Protein AF-A0A969DIZ8-F1 (afdb_monomer_lite)

pLDDT: mean 83.24, std 16.13, range [40.5, 97.88]

Sequence (226 aa):
MPHEEFKSQLSPSGVKVQARLKERIKSLEKDNKELRRKNEALAGQVYRTHQLQEQVERQQRTIEDLEMLLNESESRNPKSSSKVTPITKKHTKKLKNSSSKIDSELKTLKIRSNSTLSKLIDSNPEEVVLNAISSLKEALSNQTVKNKTGFLVKAIENNWIPNDDYEEKLELDFFNKWFPLANSQGLVSASTKLDGVLHVLNPDGEWIPFEKMITQYPLDALKSMT

Secondary structure (DSSP, 8-state):
-----------HHHHHHHHHHHHHHHHHHHHHHHHHHHHHHHHHHHHHHHHHHHHHHHHHHHHHHHHHHHHHHHHH-------------S---------HHHHHHHHHTTPPPPHHHHHHHHHS-HHHHHHHHHHHHHHHHHS--S-HHHHHHHHHHTTPPP----HHHHHHHHHHHHHHHHHHTTS--EEEEETTEEEEE-TTS-EEEHHHHHHHS-HHHHHHT-

Foldseek 3Di:
DDDPPPPPDQDPVRVVVVVVVVVVVVVVVVVVVVVVVVVVVVVVVVVVVVVVVVVVVVVVVVVVVVVVVVVVVVVVDPDPPPPDDPPDDDDDDDPCPVPPVLVVLCVVVVHDDDPLNSVLCVVDDVVLLVQLSLQLVVCVVVDDDPDSNVSSSVSSVVSHGRPPPPVVVVVVVLCVLQVVLCVVVQQFPDWDADPNFIWTQGNVRDTDTPVVVCVVQPSVNSVVVD

Radius of gyration: 35.56 Å; chains: 1; bounding box: 91×48×96 Å

Structure (mmCIF, N/CA/C/O backbone):
data_AF-A0A969DIZ8-F1
#
_entry.id   AF-A0A969DIZ8-F1
#
loop_
_atom_site.group_PDB
_atom_site.id
_atom_site.type_symbol
_atom_site.label_atom_id
_atom_site.label_alt_id
_atom_site.label_comp_id
_atom_site.label_asym_id
_atom_site.label_entity_id
_atom_site.label_seq_id
_atom_site.pdbx_PDB_ins_code
_atom_site.Cartn_x
_atom_site.Cartn_y
_atom_site.Cartn_z
_atom_site.occupancy
_atom_site.B_iso_or_equiv
_atom_site.auth_seq_id
_atom_site.auth_comp_id
_atom_site.auth_asym_id
_atom_site.auth_atom_id
_atom_site.pdbx_PDB_model_num
ATOM 1 N N . MET A 1 1 ? 52.872 23.620 -51.799 1.00 42.09 1 MET A N 1
ATOM 2 C CA . MET A 1 1 ? 53.582 23.161 -50.588 1.00 42.09 1 MET A CA 1
ATOM 3 C C . MET A 1 1 ? 52.771 22.017 -49.993 1.00 42.09 1 MET A C 1
ATOM 5 O O . MET A 1 1 ? 51.705 22.294 -49.457 1.00 42.09 1 MET A O 1
ATOM 9 N N . PRO A 1 2 ? 53.159 20.750 -50.207 1.00 47.84 2 PRO A N 1
ATOM 10 C CA . PRO A 1 2 ? 52.452 19.606 -49.639 1.00 47.84 2 PRO A CA 1
ATOM 11 C C . PRO A 1 2 ? 52.808 19.464 -48.152 1.00 47.84 2 PRO A C 1
ATOM 13 O O . PRO A 1 2 ? 53.981 19.483 -47.792 1.00 47.84 2 PRO A O 1
ATOM 16 N N . HIS A 1 3 ? 51.793 19.358 -47.294 1.00 42.28 3 HIS A N 1
ATOM 17 C CA . HIS A 1 3 ? 51.970 19.032 -45.882 1.00 42.28 3 HIS A CA 1
ATOM 18 C C . HIS A 1 3 ? 52.407 17.567 -45.764 1.00 42.28 3 HIS A C 1
ATOM 20 O O . HIS A 1 3 ? 51.621 16.662 -46.038 1.00 42.28 3 HIS A O 1
ATOM 26 N N . GLU A 1 4 ? 53.662 17.336 -45.377 1.00 45.84 4 GLU A N 1
ATOM 27 C CA . GLU A 1 4 ? 54.136 16.021 -44.948 1.00 45.84 4 GLU A CA 1
ATOM 28 C C . GLU A 1 4 ? 53.359 15.584 -43.699 1.00 45.84 4 GLU A C 1
ATOM 30 O O . GLU A 1 4 ? 53.528 16.127 -42.605 1.00 45.84 4 GLU A O 1
ATOM 35 N N . GLU A 1 5 ? 52.489 14.586 -43.858 1.00 49.28 5 GLU A N 1
ATOM 36 C CA . GLU A 1 5 ? 51.930 13.834 -42.740 1.00 49.28 5 GLU A CA 1
ATOM 37 C C . GLU A 1 5 ? 53.055 13.039 -42.059 1.00 49.28 5 GLU A C 1
ATOM 39 O O . GLU A 1 5 ? 53.379 11.916 -42.451 1.00 49.28 5 GLU A O 1
ATOM 44 N N . PHE A 1 6 ? 53.636 13.597 -40.997 1.00 48.09 6 PHE A N 1
ATOM 45 C CA . PHE A 1 6 ? 54.484 12.852 -40.069 1.00 48.09 6 PHE A CA 1
ATOM 46 C C . PHE A 1 6 ? 53.640 11.816 -39.304 1.00 48.09 6 PHE A C 1
ATOM 48 O O . PHE A 1 6 ? 53.198 12.032 -38.174 1.00 48.09 6 PHE A O 1
ATOM 55 N N . LYS A 1 7 ? 53.413 10.646 -39.911 1.00 54.00 7 LYS A N 1
ATOM 56 C CA . LYS A 1 7 ? 52.981 9.444 -39.187 1.00 54.00 7 LYS A CA 1
ATOM 57 C C . LYS A 1 7 ? 54.186 8.868 -38.451 1.00 54.00 7 LYS A C 1
ATOM 59 O O . LYS A 1 7 ? 54.893 8.011 -38.973 1.00 54.00 7 LYS A O 1
ATOM 64 N N . SER A 1 8 ? 54.405 9.328 -37.221 1.00 57.50 8 SER A N 1
ATOM 65 C CA . SER A 1 8 ? 55.336 8.696 -36.283 1.00 57.50 8 SER A CA 1
ATOM 66 C C . SER A 1 8 ? 54.947 7.226 -36.097 1.00 57.50 8 SER A C 1
ATOM 68 O O . SER A 1 8 ? 53.948 6.914 -35.447 1.00 57.50 8 SER A O 1
ATOM 70 N N . GLN A 1 9 ? 55.712 6.314 -36.698 1.00 63.97 9 GLN A N 1
ATOM 71 C CA . GLN A 1 9 ? 55.530 4.875 -36.524 1.00 63.97 9 GLN A CA 1
ATOM 72 C C . GLN A 1 9 ? 55.910 4.505 -35.083 1.00 63.97 9 GLN A C 1
ATOM 74 O O . GLN A 1 9 ? 57.087 4.448 -34.732 1.00 63.97 9 GLN A O 1
ATOM 79 N N . LEU A 1 10 ? 54.909 4.294 -34.220 1.00 62.62 10 LEU A N 1
ATOM 80 C CA . LEU A 1 10 ? 55.146 3.778 -32.871 1.00 62.62 10 LEU A CA 1
ATOM 81 C C . LEU A 1 10 ? 55.762 2.377 -32.957 1.00 62.62 10 LEU A C 1
ATOM 83 O O . LEU A 1 10 ? 55.284 1.525 -33.706 1.00 62.62 10 LEU A O 1
ATOM 87 N N . SER A 1 11 ? 56.782 2.118 -32.134 1.00 76.12 11 SER A N 1
ATOM 88 C CA . SER A 1 11 ? 57.353 0.776 -31.995 1.00 76.12 11 SER A CA 1
ATOM 89 C C . SER A 1 11 ? 56.274 -0.236 -31.565 1.00 76.12 11 SER A C 1
ATOM 91 O O . SER A 1 11 ? 55.286 0.151 -30.931 1.00 76.12 11 SER A O 1
ATOM 93 N N . PRO A 1 12 ? 56.449 -1.545 -31.820 1.00 75.75 12 PRO A N 1
ATOM 94 C CA . PRO A 1 12 ? 55.463 -2.566 -31.446 1.00 75.75 12 PRO A CA 1
ATOM 95 C C . PRO A 1 12 ? 55.083 -2.540 -29.955 1.00 75.75 12 PRO A C 1
ATOM 97 O O . PRO A 1 12 ? 53.955 -2.869 -29.588 1.00 75.75 12 PRO A O 1
ATOM 100 N N . SER A 1 13 ? 56.011 -2.116 -29.089 1.00 79.56 13 SER A N 1
ATOM 101 C CA . SER A 1 13 ? 55.762 -1.887 -27.660 1.00 79.56 13 SER A CA 1
ATOM 102 C C . SER A 1 13 ? 54.898 -0.640 -27.421 1.00 79.56 13 SER A C 1
ATOM 104 O O . SER A 1 13 ? 53.914 -0.697 -26.682 1.00 79.56 13 SER A O 1
ATOM 106 N N . GLY A 1 14 ? 55.188 0.463 -28.119 1.00 84.62 14 GLY A N 1
ATOM 107 C CA . GLY A 1 14 ? 54.396 1.695 -28.071 1.00 84.62 14 GLY A CA 1
ATOM 108 C C . GLY A 1 14 ? 52.947 1.503 -28.531 1.00 84.62 14 GLY A C 1
ATOM 109 O O . GLY A 1 14 ? 52.032 2.029 -27.899 1.00 84.62 14 GLY A O 1
ATOM 110 N N . VAL A 1 15 ? 52.712 0.680 -29.558 1.00 86.81 15 VAL A N 1
ATOM 111 C CA . VAL A 1 15 ? 51.355 0.343 -30.031 1.00 86.81 15 VAL A CA 1
ATOM 112 C C . VAL A 1 15 ? 50.559 -0.412 -28.959 1.00 86.81 15 VAL A C 1
ATOM 114 O O . VAL A 1 15 ? 49.392 -0.099 -28.723 1.00 86.81 15 VAL A O 1
ATOM 117 N N . LYS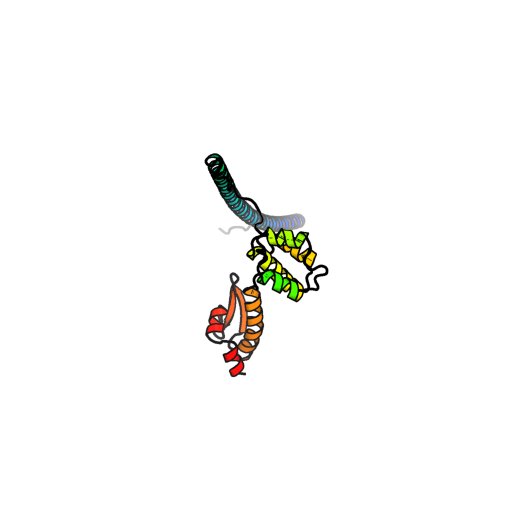 A 1 16 ? 51.189 -1.361 -28.250 1.00 88.94 16 LYS A N 1
ATOM 118 C CA . LYS A 1 16 ? 50.548 -2.097 -27.143 1.00 88.94 16 LYS A CA 1
ATOM 119 C C . LYS A 1 16 ? 50.197 -1.178 -25.971 1.00 88.94 16 LYS A C 1
ATOM 121 O O . LYS A 1 16 ? 49.096 -1.270 -25.429 1.00 88.94 16 LYS A O 1
ATOM 126 N N . VAL A 1 17 ? 51.103 -0.270 -25.602 1.00 91.56 17 VAL A N 1
ATOM 127 C CA . VAL A 1 17 ? 50.850 0.732 -24.553 1.00 91.56 17 VAL A CA 1
ATOM 128 C C . VAL A 1 17 ? 49.700 1.655 -24.960 1.00 91.56 17 VAL A C 1
ATOM 130 O O . VAL A 1 17 ? 48.783 1.876 -24.170 1.00 91.56 17 VAL A O 1
ATOM 133 N N . GLN A 1 18 ? 49.685 2.128 -26.208 1.00 91.69 18 GLN A N 1
ATOM 134 C CA . GLN A 1 18 ? 48.616 2.981 -26.723 1.00 91.69 18 GLN A CA 1
ATOM 135 C C . GLN A 1 18 ? 47.255 2.270 -26.722 1.00 91.69 18 GLN A C 1
ATOM 137 O O . GLN A 1 18 ? 46.251 2.880 -26.356 1.00 91.69 18 GLN A O 1
ATOM 142 N N . ALA A 1 19 ? 47.207 0.987 -27.090 1.00 91.38 19 ALA A N 1
ATOM 143 C CA . ALA A 1 19 ? 45.981 0.192 -27.045 1.00 91.38 19 ALA A CA 1
ATOM 144 C C . ALA A 1 19 ? 45.436 0.066 -25.611 1.00 91.38 19 ALA A C 1
ATOM 146 O O . ALA A 1 19 ? 44.262 0.353 -25.376 1.00 91.38 19 ALA A O 1
ATOM 147 N N . ARG A 1 20 ? 46.302 -0.254 -24.639 1.00 94.56 20 ARG A N 1
ATOM 148 C CA . ARG A 1 20 ? 45.922 -0.366 -23.221 1.00 94.56 20 ARG A CA 1
ATOM 149 C C . ARG A 1 20 ? 45.436 0.964 -22.638 1.00 94.56 20 ARG A C 1
ATOM 151 O O . ARG A 1 20 ? 44.477 0.988 -21.871 1.00 94.56 20 ARG A O 1
ATOM 158 N N . LEU A 1 21 ? 46.073 2.076 -23.010 1.00 95.00 21 LEU A N 1
ATOM 159 C CA . LEU A 1 21 ? 45.643 3.412 -22.590 1.00 95.00 21 LEU A CA 1
ATOM 160 C C . LEU A 1 21 ? 44.277 3.775 -23.179 1.00 95.00 21 LEU A C 1
ATOM 162 O O . LEU A 1 21 ? 43.417 4.256 -22.448 1.00 95.00 21 LEU A O 1
ATOM 166 N N . LYS A 1 22 ? 44.041 3.491 -24.466 1.00 95.38 22 LYS A N 1
ATOM 167 C CA . LYS A 1 22 ? 42.735 3.711 -25.111 1.00 95.38 22 LYS A CA 1
ATOM 168 C C . LYS A 1 22 ? 41.627 2.899 -24.446 1.00 95.38 22 LYS A C 1
ATOM 170 O O . LYS A 1 22 ? 40.548 3.426 -24.191 1.00 95.38 22 LYS A O 1
ATOM 175 N N . GLU A 1 23 ? 41.897 1.637 -24.133 1.00 95.88 23 GLU A N 1
ATOM 176 C CA . GLU A 1 23 ? 40.952 0.780 -23.420 1.00 95.88 23 GLU A CA 1
ATOM 177 C C . GLU A 1 23 ? 40.650 1.319 -22.016 1.00 95.88 23 GLU A C 1
ATOM 179 O O . GLU A 1 23 ? 39.486 1.419 -21.622 1.00 95.88 23 GLU A O 1
ATOM 184 N N . ARG A 1 24 ? 41.683 1.755 -21.282 1.00 96.75 24 ARG A N 1
ATOM 185 C CA . ARG A 1 24 ? 41.506 2.342 -19.951 1.00 96.75 24 ARG A CA 1
ATOM 186 C C . ARG A 1 24 ? 40.715 3.647 -19.993 1.00 96.75 24 ARG A C 1
ATOM 188 O O . ARG A 1 24 ? 39.848 3.825 -19.145 1.00 96.75 24 ARG A O 1
ATOM 195 N N . ILE A 1 25 ? 40.970 4.520 -20.969 1.00 96.81 25 ILE A N 1
ATOM 196 C CA . ILE A 1 25 ? 40.202 5.758 -21.175 1.00 96.81 25 ILE A CA 1
ATOM 197 C C . ILE A 1 25 ? 38.733 5.420 -21.424 1.00 96.81 25 ILE A C 1
ATOM 199 O O . ILE A 1 25 ? 37.868 5.928 -20.720 1.00 96.81 25 ILE A O 1
ATOM 203 N N . LYS A 1 26 ? 38.450 4.483 -22.335 1.00 97.38 26 LYS A N 1
ATOM 204 C CA . LYS A 1 26 ? 37.077 4.063 -22.640 1.00 97.38 26 LYS A CA 1
ATOM 205 C C . LYS A 1 26 ? 36.354 3.488 -21.416 1.00 97.38 26 LYS A C 1
ATOM 207 O O . LYS A 1 26 ? 35.174 3.765 -21.210 1.00 97.38 26 LYS A O 1
ATOM 212 N N . SER A 1 27 ? 37.053 2.700 -20.595 1.00 97.06 27 SER A N 1
ATOM 213 C CA . SER A 1 27 ? 36.511 2.200 -19.325 1.00 97.06 27 SER A CA 1
ATOM 214 C C . SER A 1 27 ? 36.203 3.347 -18.362 1.00 97.06 27 SER A C 1
ATOM 216 O O . SER A 1 27 ? 35.096 3.420 -17.843 1.00 97.06 27 SER A O 1
ATOM 218 N N . LEU A 1 28 ? 37.147 4.271 -18.166 1.00 97.31 28 LEU A N 1
ATOM 219 C CA . LEU A 1 28 ? 36.978 5.412 -17.264 1.00 97.31 28 LEU A CA 1
ATOM 220 C C . LEU A 1 28 ? 35.853 6.352 -17.713 1.00 97.31 28 LEU A C 1
ATOM 222 O O . LEU A 1 28 ? 35.132 6.887 -16.876 1.00 97.31 28 LEU A O 1
ATOM 226 N N . GLU A 1 29 ? 35.670 6.549 -19.017 1.00 96.69 29 GLU A N 1
ATOM 227 C CA . GLU A 1 29 ? 34.560 7.329 -19.571 1.00 96.69 29 GLU A CA 1
ATOM 228 C C . GLU A 1 29 ? 33.207 6.668 -19.300 1.00 96.69 29 GLU A C 1
ATOM 230 O O . GLU A 1 29 ? 32.242 7.350 -18.939 1.00 96.69 29 GLU A O 1
ATOM 235 N N . LYS A 1 30 ? 33.135 5.337 -19.430 1.00 97.62 30 LYS A N 1
ATOM 236 C CA . LYS A 1 30 ? 31.934 4.568 -19.092 1.00 97.62 30 LYS A CA 1
ATOM 237 C C . LYS A 1 30 ? 31.600 4.706 -17.606 1.00 97.62 30 LYS A C 1
ATOM 239 O O . LYS A 1 30 ? 30.457 5.029 -17.281 1.00 97.62 30 LYS A O 1
ATOM 244 N N . ASP A 1 31 ? 32.592 4.537 -16.737 1.00 97.50 31 ASP A N 1
ATOM 245 C CA . ASP A 1 31 ? 32.418 4.640 -15.286 1.00 97.50 31 ASP A CA 1
ATOM 246 C C . ASP A 1 31 ? 31.998 6.061 -14.881 1.00 97.50 31 ASP A C 1
ATOM 248 O O . ASP A 1 31 ? 31.052 6.239 -14.117 1.00 97.50 31 ASP A O 1
ATOM 252 N N . ASN A 1 32 ? 32.610 7.097 -15.466 1.00 97.62 32 ASN A N 1
ATOM 253 C CA . ASN A 1 32 ? 32.211 8.488 -15.234 1.00 97.62 32 ASN A CA 1
ATOM 254 C C . ASN A 1 32 ? 30.768 8.764 -15.666 1.00 97.62 32 ASN A C 1
ATOM 256 O O . ASN A 1 32 ? 30.033 9.470 -14.972 1.00 97.62 32 ASN A O 1
ATOM 260 N N . LYS A 1 33 ? 30.339 8.217 -16.808 1.00 97.44 33 LYS A N 1
ATOM 261 C CA . LYS A 1 33 ? 28.955 8.357 -17.275 1.00 97.44 33 LYS A CA 1
ATOM 262 C C . LYS A 1 33 ? 27.975 7.697 -16.307 1.00 97.44 33 LYS A C 1
ATOM 264 O O . LYS A 1 33 ? 26.910 8.253 -16.045 1.00 97.44 33 LYS A O 1
ATOM 269 N N . GLU A 1 34 ? 28.328 6.535 -15.770 1.00 97.31 34 GLU A N 1
ATOM 270 C CA . GLU A 1 34 ? 27.509 5.842 -14.778 1.00 97.31 34 GLU A CA 1
ATOM 271 C C . GLU A 1 34 ? 27.455 6.600 -13.446 1.00 97.31 34 GLU A C 1
ATOM 273 O O . GLU A 1 34 ? 26.369 6.793 -12.898 1.00 97.31 34 GLU A O 1
ATOM 278 N N . LEU A 1 35 ? 28.593 7.101 -12.959 1.00 97.88 35 LEU A N 1
ATOM 279 C CA . LEU A 1 35 ? 28.658 7.913 -11.742 1.00 97.88 35 LEU A CA 1
ATOM 280 C C . LEU A 1 35 ? 27.828 9.192 -11.863 1.00 97.88 35 LEU A C 1
ATOM 282 O O . LEU A 1 35 ? 27.116 9.543 -10.928 1.00 97.88 35 LEU A O 1
ATOM 286 N N . ARG A 1 36 ? 27.844 9.856 -13.025 1.00 97.25 36 ARG A N 1
ATOM 287 C CA . ARG A 1 36 ? 26.985 11.024 -13.277 1.00 97.25 36 ARG A CA 1
ATOM 288 C C . ARG A 1 36 ? 25.502 10.680 -13.181 1.00 97.25 36 ARG A C 1
ATOM 290 O O . ARG A 1 36 ? 24.774 11.389 -12.498 1.00 97.25 36 ARG A O 1
ATOM 297 N N . ARG A 1 37 ? 25.075 9.566 -13.786 1.00 97.06 37 ARG A N 1
ATOM 298 C CA . ARG A 1 37 ? 23.685 9.085 -13.680 1.00 97.06 37 ARG A CA 1
ATOM 299 C C . ARG A 1 37 ? 23.292 8.788 -12.234 1.00 97.06 37 ARG A C 1
ATOM 301 O O . ARG A 1 37 ? 22.201 9.150 -11.809 1.00 97.06 37 ARG A O 1
ATOM 308 N N . LYS A 1 38 ? 24.182 8.146 -11.470 1.00 97.38 38 LYS A N 1
ATOM 309 C CA . LYS A 1 38 ? 23.961 7.858 -10.045 1.00 97.38 38 LYS A CA 1
ATOM 310 C C . LYS A 1 38 ? 23.857 9.139 -9.218 1.00 97.38 38 LYS A C 1
ATOM 312 O O . LYS A 1 38 ? 22.943 9.250 -8.411 1.00 97.38 38 LYS A O 1
ATOM 317 N N . ASN A 1 39 ? 24.736 10.112 -9.452 1.00 97.50 39 ASN A N 1
ATOM 318 C CA . ASN A 1 39 ? 24.696 11.401 -8.761 1.00 97.50 39 ASN A CA 1
ATOM 319 C C . ASN A 1 39 ? 23.421 12.188 -9.073 1.00 97.50 39 ASN A C 1
ATOM 321 O O . ASN A 1 39 ? 22.838 12.770 -8.167 1.00 97.50 39 ASN A O 1
ATOM 325 N N . GLU A 1 40 ? 22.961 12.180 -10.323 1.00 96.56 40 GLU A N 1
ATOM 326 C CA . GLU A 1 40 ? 21.700 12.818 -10.715 1.00 96.56 40 GLU A CA 1
ATOM 327 C C . GLU A 1 40 ? 20.496 12.158 -10.026 1.00 96.56 40 GLU A C 1
ATOM 329 O O . GLU A 1 40 ? 19.659 12.840 -9.433 1.00 96.56 40 GLU A O 1
ATOM 334 N N . ALA A 1 41 ? 20.450 10.822 -10.014 1.00 96.50 41 ALA A N 1
ATOM 335 C CA . ALA A 1 41 ? 19.407 10.080 -9.313 1.00 96.50 41 ALA A CA 1
ATOM 336 C C . ALA A 1 41 ? 19.418 10.356 -7.799 1.00 96.50 41 ALA A C 1
ATOM 338 O O . ALA A 1 41 ? 18.358 10.564 -7.202 1.00 96.50 41 ALA A O 1
ATOM 339 N N . LEU A 1 42 ? 20.607 10.393 -7.188 1.00 97.75 42 LEU A N 1
ATOM 340 C CA . LEU A 1 42 ? 20.784 10.698 -5.770 1.00 97.75 42 LEU A CA 1
ATOM 341 C C . LEU A 1 42 ? 20.351 12.135 -5.455 1.00 97.75 42 LEU A C 1
ATOM 343 O O . LEU A 1 42 ? 19.631 12.348 -4.487 1.00 97.75 42 LEU A O 1
ATOM 347 N N . ALA A 1 43 ? 20.718 13.111 -6.288 1.00 96.50 43 ALA A N 1
ATOM 348 C CA . ALA A 1 43 ? 20.281 14.496 -6.128 1.00 96.50 43 ALA A CA 1
ATOM 349 C C . ALA A 1 43 ? 18.747 14.605 -6.166 1.00 96.50 43 ALA A C 1
ATOM 351 O O . ALA A 1 43 ? 18.151 15.265 -5.314 1.00 96.50 43 ALA A O 1
ATOM 352 N N . GLY A 1 44 ? 18.094 13.883 -7.084 1.00 97.38 44 GLY A N 1
ATOM 353 C CA . GLY A 1 44 ? 16.635 13.792 -7.129 1.00 97.38 44 GLY A CA 1
ATOM 354 C C . GLY A 1 44 ? 16.026 13.139 -5.882 1.00 97.38 44 GLY A C 1
ATOM 355 O O . GLY A 1 44 ? 14.978 13.577 -5.411 1.00 97.38 44 GLY A O 1
ATOM 356 N N . GLN A 1 45 ? 16.671 12.112 -5.319 1.00 96.50 45 GLN A N 1
ATOM 357 C CA . GLN A 1 45 ? 16.249 11.508 -4.049 1.00 96.50 45 GLN A CA 1
ATOM 358 C C . GLN A 1 45 ? 16.375 12.489 -2.882 1.00 96.50 45 GLN A C 1
ATOM 360 O O . GLN A 1 45 ? 15.412 12.654 -2.142 1.00 96.50 45 GLN A O 1
ATOM 365 N N . VAL A 1 46 ? 17.514 13.174 -2.752 1.00 97.56 46 VAL A N 1
ATOM 366 C CA . VAL A 1 46 ? 17.750 14.170 -1.694 1.00 97.56 46 VAL A CA 1
ATOM 367 C C . VAL A 1 46 ? 16.708 15.285 -1.754 1.00 97.56 46 VAL A C 1
ATOM 369 O O . VAL A 1 46 ? 16.162 15.657 -0.719 1.00 97.56 46 VAL A O 1
ATOM 372 N N . TYR A 1 47 ? 16.374 15.765 -2.955 1.00 97.06 47 TYR A N 1
ATOM 373 C CA . TYR A 1 47 ? 15.335 16.778 -3.130 1.00 97.06 47 TYR A CA 1
ATOM 374 C C . TYR A 1 47 ? 13.968 16.301 -2.618 1.00 97.06 47 TYR A C 1
ATOM 376 O O . TYR A 1 47 ? 13.324 17.002 -1.840 1.00 97.06 47 TYR A O 1
ATOM 384 N N . ARG A 1 48 ? 13.554 15.077 -2.977 1.00 96.94 48 ARG A N 1
ATOM 385 C CA . ARG A 1 48 ? 12.302 14.489 -2.470 1.00 96.94 48 ARG A CA 1
ATOM 386 C C . ARG A 1 48 ? 12.318 14.314 -0.955 1.00 96.94 48 ARG A C 1
ATOM 388 O O . ARG A 1 48 ? 11.335 14.643 -0.302 1.00 96.94 48 ARG A O 1
ATOM 395 N N . THR A 1 49 ? 13.423 13.830 -0.392 1.00 97.38 49 THR A N 1
ATOM 396 C CA . THR A 1 49 ? 13.563 13.671 1.061 1.00 97.38 49 THR A CA 1
ATOM 397 C C . THR A 1 49 ? 13.427 15.010 1.777 1.00 97.38 49 THR A C 1
ATOM 399 O O . THR A 1 49 ? 12.712 15.087 2.769 1.00 97.38 49 THR A O 1
ATOM 402 N N . HIS A 1 50 ? 14.040 16.076 1.256 1.00 96.88 50 HIS A N 1
ATOM 403 C CA . HIS A 1 50 ? 13.923 17.409 1.846 1.00 96.88 50 HIS A CA 1
ATOM 404 C C . HIS A 1 50 ? 12.486 17.948 1.782 1.00 96.88 50 HIS A C 1
ATOM 406 O O . HIS A 1 50 ? 12.008 18.523 2.755 1.00 96.88 50 HIS A O 1
ATOM 412 N N . GLN A 1 51 ? 11.777 17.745 0.667 1.00 96.38 51 GLN A N 1
ATOM 413 C CA . GLN A 1 51 ? 10.366 18.134 0.556 1.00 96.38 51 GLN A CA 1
ATOM 414 C C . GLN A 1 51 ? 9.482 17.392 1.565 1.00 96.38 51 GLN A C 1
ATOM 416 O O . GLN A 1 51 ? 8.648 18.006 2.229 1.00 96.38 51 GLN A O 1
ATOM 421 N N . LEU A 1 52 ? 9.681 16.079 1.702 1.00 96.81 52 LEU A N 1
ATOM 422 C CA . LEU A 1 52 ? 8.952 15.267 2.676 1.00 96.81 52 LEU A CA 1
ATOM 423 C C . LEU A 1 52 ? 9.268 15.697 4.108 1.00 96.81 52 LEU A C 1
ATOM 425 O O . LEU A 1 52 ? 8.362 15.803 4.929 1.00 96.81 52 LEU A O 1
ATOM 429 N N . GLN A 1 53 ? 10.534 15.986 4.404 1.00 97.00 53 GLN A N 1
ATOM 430 C CA . GLN A 1 53 ? 10.943 16.454 5.720 1.00 97.00 53 GLN A CA 1
ATOM 431 C C . GLN A 1 53 ? 10.305 17.803 6.066 1.00 97.00 53 GLN A C 1
ATOM 433 O O . GLN A 1 53 ? 9.768 17.958 7.158 1.00 97.00 53 GLN A O 1
ATOM 438 N N . GLU A 1 54 ? 10.261 18.740 5.119 1.00 97.12 54 GLU A N 1
ATOM 439 C CA . GLU A 1 54 ? 9.570 20.017 5.311 1.00 97.12 54 GLU A CA 1
ATOM 440 C C . GLU A 1 54 ? 8.062 19.825 5.555 1.00 97.12 54 GLU A C 1
ATOM 442 O O . GLU A 1 54 ? 7.469 20.505 6.393 1.00 97.12 54 GLU A O 1
ATOM 447 N N . GLN A 1 55 ? 7.426 18.875 4.863 1.00 96.31 55 GLN A N 1
ATOM 448 C CA . GLN A 1 55 ? 6.018 18.550 5.089 1.00 96.31 55 GLN A CA 1
ATOM 449 C C . GLN A 1 55 ? 5.780 17.977 6.491 1.00 96.31 55 GLN A C 1
ATOM 451 O O . GLN A 1 55 ? 4.838 18.402 7.162 1.00 96.31 55 GLN A O 1
ATOM 456 N N . VAL A 1 56 ? 6.642 17.063 6.944 1.00 97.44 56 VAL A N 1
ATOM 457 C CA . VAL A 1 56 ? 6.586 16.500 8.300 1.00 97.44 56 VAL A CA 1
ATOM 458 C C . VAL A 1 56 ? 6.759 17.601 9.343 1.00 97.44 56 VAL A C 1
ATOM 460 O O . VAL A 1 56 ? 5.966 17.675 10.274 1.00 97.44 56 VAL A O 1
ATOM 463 N N . GLU A 1 57 ? 7.724 18.506 9.168 1.00 97.56 57 GLU A N 1
ATOM 464 C CA . GLU A 1 57 ? 7.932 19.628 10.091 1.00 97.56 57 GLU A CA 1
ATOM 465 C C . GLU A 1 57 ? 6.710 20.555 10.167 1.00 97.56 57 GLU A C 1
ATOM 467 O O . GLU A 1 57 ? 6.318 20.978 11.255 1.00 97.56 57 GLU A O 1
ATOM 472 N N . ARG A 1 58 ? 6.061 20.850 9.034 1.00 96.81 58 ARG A N 1
ATOM 473 C CA . ARG A 1 58 ? 4.826 21.657 9.009 1.00 96.81 58 ARG A CA 1
ATOM 474 C C . ARG A 1 58 ? 3.668 20.961 9.723 1.00 96.81 58 ARG A C 1
ATOM 476 O O . ARG A 1 58 ? 2.934 21.604 10.474 1.00 96.81 58 ARG A O 1
ATOM 483 N N . GLN A 1 59 ? 3.497 19.662 9.489 1.00 96.19 59 GLN A N 1
ATOM 484 C CA . GLN A 1 59 ? 2.460 18.868 10.148 1.00 96.19 59 GLN A CA 1
ATOM 485 C C . GLN A 1 59 ? 2.709 18.776 11.652 1.00 96.19 59 GLN A C 1
ATOM 487 O O . GLN A 1 59 ? 1.783 18.990 12.427 1.00 96.19 59 GLN A O 1
ATOM 492 N N . GLN A 1 60 ? 3.958 18.552 12.059 1.00 97.25 60 GLN A N 1
ATOM 493 C CA . GLN A 1 60 ? 4.355 18.488 13.460 1.00 97.25 60 GLN A CA 1
ATOM 494 C C . GLN A 1 60 ? 4.048 19.799 14.193 1.00 97.25 60 GLN A C 1
ATOM 496 O O . GLN A 1 60 ? 3.416 19.769 15.244 1.00 97.25 60 GLN A O 1
ATOM 501 N N . ARG A 1 61 ? 4.377 20.954 13.596 1.00 96.38 61 ARG A N 1
ATOM 502 C CA . ARG A 1 61 ? 3.998 22.265 14.155 1.00 96.38 61 ARG A CA 1
ATOM 503 C C . ARG A 1 61 ? 2.487 22.428 14.293 1.00 96.38 61 ARG A C 1
ATOM 505 O O 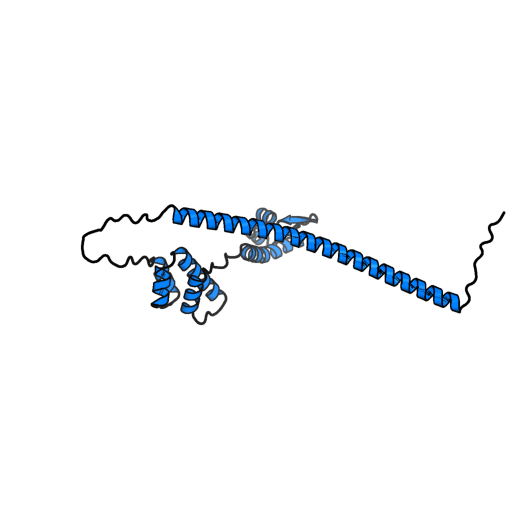. ARG A 1 61 ? 2.019 22.936 15.297 1.00 96.38 61 ARG A O 1
ATOM 512 N N . THR A 1 62 ? 1.723 21.968 13.302 1.00 95.50 62 THR A N 1
ATOM 513 C CA . THR A 1 62 ? 0.254 22.049 13.350 1.00 95.50 62 THR A CA 1
ATOM 514 C C . THR A 1 62 ? -0.312 21.196 14.485 1.00 95.50 62 THR A C 1
ATOM 516 O O . THR A 1 62 ? -1.243 21.620 15.160 1.00 95.50 62 THR A O 1
ATOM 519 N N . ILE A 1 63 ? 0.243 20.001 14.703 1.00 95.88 63 ILE A N 1
ATOM 520 C CA . ILE A 1 63 ? -0.139 19.133 15.822 1.00 95.88 63 ILE A CA 1
ATOM 521 C C . ILE A 1 63 ? 0.172 19.829 17.148 1.00 95.88 63 ILE A C 1
ATOM 523 O O . ILE A 1 63 ? -0.720 19.939 17.982 1.00 95.88 63 ILE A O 1
ATOM 527 N N . GLU A 1 64 ? 1.384 20.362 17.311 1.00 96.88 64 GLU A N 1
ATOM 528 C CA . GLU A 1 64 ? 1.792 21.086 18.522 1.00 96.88 64 GLU A CA 1
ATOM 529 C C . GLU A 1 64 ? 0.894 22.304 18.800 1.00 96.88 64 GLU A C 1
ATOM 531 O O . GLU A 1 64 ? 0.437 22.495 19.929 1.00 96.88 64 GLU A O 1
ATOM 536 N N . ASP A 1 65 ? 0.570 23.091 17.770 1.00 96.06 65 ASP A N 1
ATOM 537 C CA . ASP A 1 65 ? -0.334 24.240 17.882 1.00 96.06 65 ASP A CA 1
ATOM 538 C C . ASP A 1 65 ? -1.749 23.808 18.302 1.00 96.06 65 ASP A C 1
ATOM 540 O O . ASP A 1 65 ? -2.367 24.431 19.170 1.00 96.06 65 ASP A O 1
ATOM 544 N N . LEU A 1 66 ? -2.277 22.730 17.712 1.00 94.62 66 LEU A N 1
ATOM 545 C CA . LEU A 1 66 ? -3.596 22.197 18.054 1.00 94.62 66 LEU A CA 1
ATOM 546 C C . LEU A 1 66 ? -3.634 21.628 19.473 1.00 94.62 66 LEU A C 1
ATOM 548 O O . LEU A 1 66 ? -4.602 21.867 20.193 1.00 94.62 66 LEU A O 1
ATOM 552 N N . GLU A 1 67 ? -2.595 20.911 19.893 1.00 94.44 67 GLU A N 1
ATOM 553 C CA . GLU A 1 67 ? -2.465 20.397 21.257 1.00 94.44 67 GLU A CA 1
ATOM 554 C C . GLU A 1 67 ? -2.399 21.539 22.276 1.00 94.44 67 GLU A C 1
ATOM 556 O O . GLU A 1 67 ? -3.082 21.492 23.303 1.00 94.44 67 GLU A O 1
ATOM 561 N N . MET A 1 68 ? -1.650 22.604 21.973 1.00 93.81 68 MET A N 1
ATOM 562 C CA . MET A 1 68 ? -1.599 23.808 22.801 1.00 93.81 68 MET A CA 1
ATOM 563 C C . MET A 1 68 ? -2.978 24.473 22.906 1.00 93.81 68 MET A C 1
ATOM 565 O O . MET A 1 68 ? -3.419 24.782 24.014 1.00 93.81 68 MET A O 1
ATOM 569 N N . LEU A 1 69 ? -3.693 24.644 21.788 1.00 93.31 69 LEU A N 1
ATOM 570 C CA . LEU A 1 69 ? -5.052 25.201 21.777 1.00 93.31 69 LEU A CA 1
ATOM 571 C C . LEU A 1 69 ? -6.038 24.345 22.580 1.00 93.31 69 LEU A C 1
ATOM 573 O O . LEU A 1 69 ? -6.880 24.883 23.304 1.00 93.31 69 LEU A O 1
ATOM 577 N N . LEU A 1 70 ? -5.933 23.021 22.474 1.00 89.00 70 LEU A N 1
ATOM 578 C CA . LEU A 1 70 ? -6.786 22.085 23.198 1.00 89.00 70 LEU A CA 1
ATOM 579 C C . LEU A 1 70 ? -6.519 22.184 24.705 1.00 89.00 70 LEU A C 1
ATOM 581 O O . LEU A 1 70 ? -7.454 22.399 25.475 1.00 89.00 70 LEU A O 1
ATOM 585 N N . ASN A 1 71 ? -5.252 22.184 25.114 1.00 91.25 71 ASN A N 1
ATOM 586 C CA . ASN A 1 71 ? -4.853 22.355 26.510 1.00 91.25 71 ASN A CA 1
ATOM 587 C C . ASN A 1 71 ? -5.245 23.737 27.079 1.00 91.25 71 ASN A C 1
ATOM 589 O O . ASN A 1 71 ? -5.702 23.848 28.220 1.00 91.25 71 ASN A O 1
ATOM 593 N N . GLU A 1 72 ? -5.140 24.809 26.285 1.00 90.00 72 GLU A N 1
ATOM 594 C CA . GLU A 1 72 ? -5.655 26.131 26.663 1.00 90.00 72 GLU A CA 1
ATOM 595 C C . GLU A 1 72 ? -7.178 26.129 26.836 1.00 90.00 72 GLU A C 1
ATOM 597 O O . GLU A 1 72 ? -7.693 26.751 27.768 1.00 90.00 72 GLU A O 1
ATOM 602 N N . SER A 1 73 ? -7.910 25.430 25.965 1.00 82.38 73 SER A N 1
ATOM 603 C CA . SER A 1 73 ? -9.368 25.316 26.054 1.00 82.38 73 SER A CA 1
ATOM 604 C C . SER A 1 73 ? -9.816 24.511 27.280 1.00 82.38 73 SER A C 1
ATOM 606 O O . SER A 1 73 ? -10.771 24.903 27.955 1.00 82.38 73 SER A O 1
ATOM 608 N N . GLU A 1 74 ? -9.079 23.458 27.639 1.00 79.75 74 GLU A N 1
ATOM 609 C CA . GLU A 1 74 ? -9.286 22.684 28.867 1.00 79.75 74 GLU A CA 1
ATOM 610 C C . GLU A 1 74 ? -8.958 23.516 30.116 1.00 79.75 74 GLU A C 1
ATOM 612 O O . GLU A 1 74 ? -9.699 23.490 31.101 1.00 79.75 74 GLU A O 1
ATOM 617 N N . SER A 1 75 ? -7.908 24.339 30.054 1.00 69.94 75 SER A N 1
ATOM 618 C CA . SER A 1 75 ? -7.489 25.220 31.151 1.00 69.94 75 SER A CA 1
ATOM 619 C C . SER A 1 75 ? -8.427 26.415 31.366 1.00 69.94 75 SER A C 1
ATOM 621 O O . SER A 1 75 ? -8.629 26.846 32.503 1.00 69.94 75 SER A O 1
ATOM 623 N N . ARG A 1 76 ? -9.035 26.952 30.297 1.00 64.25 76 ARG A N 1
ATOM 624 C CA . ARG A 1 76 ? -10.042 28.033 30.369 1.00 64.25 76 ARG A CA 1
ATOM 625 C C . ARG A 1 76 ? -11.432 27.537 30.753 1.00 64.25 76 ARG A C 1
ATOM 627 O O . ARG A 1 76 ? -12.290 28.357 31.077 1.00 64.25 76 ARG A O 1
ATOM 634 N N . ASN A 1 77 ? -11.650 26.223 30.774 1.00 55.25 77 ASN A N 1
ATOM 635 C CA . ASN A 1 77 ? -12.901 25.617 31.203 1.00 55.25 77 ASN A CA 1
ATOM 636 C C . ASN A 1 77 ? -12.697 24.724 32.442 1.00 55.25 77 ASN A C 1
ATOM 638 O O . ASN A 1 77 ? -12.952 23.516 32.392 1.00 55.25 77 ASN A O 1
ATOM 642 N N . PRO A 1 78 ? -12.288 25.280 33.604 1.00 54.44 78 PRO A N 1
ATOM 643 C CA . PRO A 1 78 ? -12.344 24.529 34.838 1.00 54.44 78 PRO A CA 1
ATOM 644 C C . PRO A 1 78 ? -13.823 24.393 35.212 1.00 54.44 78 PRO A C 1
ATOM 646 O O . PRO A 1 78 ? -14.385 25.242 35.897 1.00 54.44 78 PRO A O 1
ATOM 649 N N . LYS A 1 79 ? -14.427 23.277 34.788 1.00 51.19 79 LYS A N 1
ATOM 650 C CA . LYS A 1 79 ? -15.747 22.779 35.191 1.00 51.19 79 LYS A CA 1
ATOM 651 C C . LYS A 1 79 ? -16.957 23.483 34.550 1.00 51.19 79 LYS A C 1
ATOM 653 O O . LYS A 1 79 ? -17.546 24.381 35.140 1.00 51.19 79 LYS A O 1
ATOM 658 N N . SER A 1 80 ? -17.558 22.812 33.566 1.00 47.62 80 SER A N 1
ATOM 659 C CA . SER A 1 80 ? -19.021 22.631 33.557 1.00 47.62 80 SER A 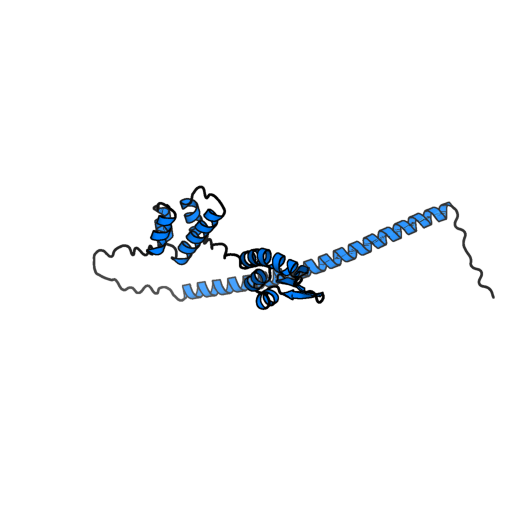CA 1
ATOM 660 C C . SER A 1 80 ? -19.445 21.523 34.542 1.00 47.62 80 SER A C 1
ATOM 662 O O . SER A 1 80 ? -20.341 20.724 34.288 1.00 47.62 80 SER A O 1
ATOM 664 N N . SER A 1 81 ? -18.839 21.482 35.736 1.00 51.75 81 SER A N 1
ATOM 665 C CA . SER A 1 81 ? -19.462 20.826 36.883 1.00 51.75 81 SER A CA 1
ATOM 666 C C . SER A 1 81 ? -20.580 21.748 37.358 1.00 51.75 81 SER A C 1
ATOM 668 O O . SER A 1 81 ? -20.421 22.513 38.315 1.00 51.75 81 SER A O 1
ATOM 670 N N . SER A 1 82 ? -21.717 21.709 36.667 1.00 51.31 82 SER A N 1
ATOM 671 C CA . SER A 1 82 ? -22.952 22.172 37.278 1.00 51.31 82 SER A CA 1
ATOM 672 C C . SER A 1 82 ? -23.139 21.343 38.555 1.00 51.31 82 SER A C 1
ATOM 674 O O . SER A 1 82 ? -23.386 20.138 38.536 1.00 51.31 82 SER A O 1
ATOM 676 N N . LYS A 1 83 ? -22.891 21.977 39.703 1.00 49.19 83 LYS A N 1
ATOM 677 C CA . LYS A 1 83 ? -23.296 21.483 41.017 1.00 49.19 83 LYS A CA 1
ATOM 678 C C . LYS A 1 83 ? -24.814 21.613 41.078 1.00 49.19 83 LYS A C 1
ATOM 680 O O . LYS A 1 83 ? -25.343 22.529 41.692 1.00 49.19 83 LYS A O 1
ATOM 685 N N . VAL A 1 84 ? -25.509 20.710 40.404 1.00 49.81 84 VAL A N 1
ATOM 686 C CA . VAL A 1 84 ? -26.925 20.453 40.641 1.00 49.81 84 VAL A CA 1
ATOM 687 C C . VAL A 1 84 ? -26.993 19.029 41.157 1.00 49.81 84 VAL A C 1
ATOM 689 O O . VAL A 1 84 ? -26.779 18.072 40.421 1.00 49.81 84 VAL A O 1
ATOM 692 N N . THR A 1 85 ? -27.209 18.882 42.459 1.00 46.78 85 THR A N 1
ATOM 693 C CA . THR A 1 85 ? -27.509 17.598 43.088 1.00 46.78 85 THR A CA 1
ATOM 694 C C . THR A 1 85 ? -28.947 17.210 42.746 1.00 46.78 85 THR A C 1
ATOM 696 O O . THR A 1 85 ? -29.869 17.896 43.193 1.00 46.78 85 THR A O 1
ATOM 699 N N . PRO A 1 86 ? -29.202 16.086 42.052 1.00 47.00 86 PRO A N 1
ATOM 700 C CA . PRO A 1 86 ? -30.510 15.470 42.098 1.00 47.00 86 PRO A CA 1
ATOM 701 C C . PRO A 1 86 ? -30.600 14.714 43.424 1.00 47.00 86 PRO A C 1
ATOM 703 O O . PRO A 1 86 ? -30.118 13.592 43.581 1.00 47.00 86 PRO A O 1
ATOM 706 N N . ILE A 1 87 ? -31.228 15.350 44.410 1.00 56.03 87 ILE A N 1
ATOM 707 C CA . ILE A 1 87 ? -31.886 14.619 45.488 1.00 56.03 87 ILE A CA 1
ATOM 708 C C . ILE A 1 87 ? -33.089 13.931 44.849 1.00 56.03 87 ILE A C 1
ATOM 710 O O . ILE A 1 87 ? -34.099 14.557 44.557 1.00 56.03 87 ILE A O 1
ATOM 714 N N . THR A 1 88 ? -32.960 12.641 44.563 1.00 45.22 88 THR A N 1
ATOM 715 C CA . THR A 1 88 ? -33.977 11.631 44.878 1.00 45.22 88 THR A CA 1
ATOM 716 C C . THR A 1 88 ? -33.446 10.234 44.575 1.00 45.22 88 THR A C 1
ATOM 718 O O . THR A 1 88 ? -32.671 9.981 43.660 1.00 45.22 88 THR A O 1
ATOM 721 N N . LYS A 1 89 ? -33.823 9.331 45.471 1.00 54.03 89 LYS A N 1
ATOM 722 C CA . LYS A 1 89 ? -33.350 7.960 45.598 1.00 54.03 89 LYS A CA 1
ATOM 723 C C . LYS A 1 89 ? -33.915 7.064 44.485 1.00 54.03 89 LYS A C 1
ATOM 725 O O . LYS A 1 89 ? -35.029 7.283 44.030 1.00 54.03 89 LYS A O 1
ATOM 730 N N . LYS A 1 90 ? -33.210 5.942 44.289 1.00 44.50 90 LYS A N 1
ATOM 731 C CA . LYS A 1 90 ? -33.660 4.640 43.752 1.00 44.50 90 LYS A CA 1
ATOM 732 C C . LYS A 1 90 ? -33.693 4.470 42.227 1.00 44.50 90 LYS A C 1
ATOM 734 O O . LYS A 1 90 ? -34.526 5.020 41.529 1.00 44.50 90 LYS A O 1
ATOM 739 N N . HIS A 1 91 ? -32.857 3.520 41.798 1.00 47.44 91 HIS A N 1
ATOM 740 C CA . HIS A 1 91 ? -33.040 2.647 40.638 1.00 47.44 91 HIS A CA 1
ATOM 741 C C . HIS A 1 91 ? -33.362 3.331 39.304 1.00 47.44 91 HIS A C 1
ATOM 743 O O . HIS A 1 91 ? -34.496 3.300 38.835 1.00 47.44 91 HIS A O 1
ATOM 749 N N . THR A 1 92 ? -32.325 3.765 38.594 1.00 40.50 92 THR A N 1
ATOM 750 C CA . THR A 1 92 ? -32.380 3.827 37.133 1.00 40.50 92 THR A CA 1
ATOM 751 C C . THR A 1 92 ? -31.499 2.725 36.560 1.00 40.50 92 THR A C 1
ATOM 753 O O . THR A 1 92 ? -30.305 2.602 36.818 1.00 40.50 92 THR A O 1
ATOM 756 N N . LYS A 1 93 ? -32.192 1.819 35.876 1.00 44.56 93 LYS A N 1
ATOM 757 C CA . LYS A 1 93 ? -31.687 0.691 35.107 1.00 44.56 93 LYS A CA 1
ATOM 758 C C . LYS A 1 93 ? -30.460 1.101 34.289 1.00 44.56 93 LYS A C 1
ATOM 760 O O . LYS A 1 93 ? -30.478 2.148 33.651 1.00 44.56 93 LYS A O 1
ATOM 765 N N . LYS A 1 94 ? -29.461 0.209 34.258 1.00 43.09 94 LYS A N 1
ATOM 766 C CA . LYS A 1 94 ? -28.492 0.073 33.162 1.00 43.09 94 LYS A CA 1
ATOM 767 C C . LYS A 1 94 ? -29.160 0.497 31.853 1.00 43.09 94 LYS A C 1
ATOM 769 O O . LYS A 1 94 ? -30.102 -0.175 31.425 1.00 43.09 94 LYS A O 1
ATOM 774 N N . LEU A 1 95 ? -28.688 1.586 31.250 1.00 44.97 95 LEU A N 1
ATOM 775 C CA . LEU A 1 95 ? -28.966 1.875 29.852 1.00 44.97 95 LEU A CA 1
ATOM 776 C C . LEU A 1 95 ? -28.289 0.748 29.069 1.00 44.97 95 LEU A C 1
ATOM 778 O O . LEU A 1 95 ? -27.088 0.759 28.823 1.00 44.97 95 LEU A O 1
ATOM 782 N N . LYS A 1 96 ? -29.055 -0.311 28.809 1.00 51.22 96 LYS A N 1
ATOM 783 C CA . LYS A 1 96 ? -28.710 -1.367 27.868 1.00 51.22 96 LYS A CA 1
ATOM 784 C C . LYS A 1 96 ? -28.819 -0.726 26.484 1.00 51.22 96 LYS A C 1
ATOM 786 O O . LYS A 1 96 ? -29.823 -0.881 25.804 1.00 51.22 96 LYS A O 1
ATOM 791 N N . ASN A 1 97 ? -27.804 0.049 26.119 1.00 47.41 97 ASN A N 1
ATOM 792 C CA . ASN A 1 97 ? -27.596 0.526 24.755 1.00 47.41 97 ASN A CA 1
ATOM 793 C C . ASN A 1 97 ? -26.814 -0.510 23.932 1.00 47.41 97 ASN A C 1
ATOM 795 O O . ASN A 1 97 ? -26.211 -0.175 22.921 1.00 47.41 97 ASN A O 1
ATOM 799 N N . SER A 1 98 ? -26.854 -1.786 24.330 1.00 53.53 98 SER A N 1
ATOM 800 C CA . SER A 1 98 ? -26.606 -2.895 23.414 1.00 53.53 98 SER A CA 1
ATOM 801 C C . SER A 1 98 ? -27.689 -2.790 22.344 1.00 53.53 98 SER A C 1
ATOM 803 O O . SER A 1 98 ? -28.844 -3.159 22.581 1.00 53.53 98 SER A O 1
ATOM 805 N N . SER A 1 99 ? -27.367 -2.160 21.216 1.00 63.09 99 SER A N 1
ATOM 806 C CA . SER A 1 99 ? -28.333 -2.001 20.143 1.00 63.09 99 SER A CA 1
ATOM 807 C C . SER A 1 99 ? -28.838 -3.391 19.763 1.00 63.09 99 SER A C 1
ATOM 809 O O . SER A 1 99 ? -28.069 -4.354 19.667 1.00 63.09 99 SER A O 1
ATOM 811 N N . SER A 1 100 ? -30.154 -3.529 19.595 1.00 74.19 100 SER A N 1
ATOM 812 C CA . SER A 1 100 ? -30.773 -4.810 19.224 1.00 74.19 100 SER A CA 1
ATOM 813 C C . SER A 1 100 ? -30.110 -5.445 17.990 1.00 74.19 100 SER A C 1
ATOM 815 O O . SER A 1 100 ? -30.094 -6.671 17.854 1.00 74.19 100 SER A O 1
ATOM 817 N N . LYS A 1 101 ? -29.497 -4.609 17.138 1.00 85.56 101 LYS A N 1
ATOM 818 C CA . LYS A 1 101 ? -28.711 -4.989 15.969 1.00 85.56 101 LYS A CA 1
ATOM 819 C C . LYS A 1 101 ? -27.435 -5.743 16.349 1.00 85.56 101 LYS A C 1
ATOM 821 O O . LYS A 1 101 ? -27.258 -6.861 15.869 1.00 85.56 101 LYS A O 1
ATOM 826 N N . ILE A 1 102 ? -26.601 -5.218 17.252 1.00 86.50 102 ILE A N 1
ATOM 827 C CA . ILE A 1 102 ? -25.371 -5.896 17.711 1.00 86.50 102 ILE A CA 1
ATOM 828 C C . ILE A 1 102 ? -25.706 -7.269 18.312 1.00 86.50 102 ILE A C 1
ATOM 830 O O . ILE A 1 102 ? -25.101 -8.278 17.949 1.00 86.50 102 ILE A O 1
ATOM 834 N N . ASP A 1 103 ? -26.721 -7.334 19.176 1.00 86.19 103 ASP A N 1
ATOM 835 C CA . ASP A 1 103 ? -27.138 -8.592 19.806 1.00 86.19 103 ASP A CA 1
ATOM 836 C C . ASP A 1 103 ? -27.650 -9.620 18.782 1.00 86.19 103 ASP A C 1
ATOM 838 O O . ASP A 1 103 ? -27.424 -10.825 18.940 1.00 86.19 103 ASP A O 1
ATOM 842 N N . SER A 1 104 ? -28.345 -9.167 17.734 1.00 86.25 104 SER A N 1
ATOM 843 C CA . SER A 1 104 ? -28.813 -10.039 16.652 1.00 86.25 104 SER A CA 1
ATOM 844 C C . SER A 1 104 ? -27.652 -10.610 15.831 1.00 86.25 104 SER A C 1
ATOM 846 O O . SER A 1 104 ? -27.613 -11.813 15.578 1.00 86.25 104 SER A O 1
ATOM 848 N N . GLU A 1 105 ? -26.654 -9.788 15.511 1.00 90.00 105 GLU A N 1
ATOM 849 C CA . GLU A 1 105 ? -25.479 -10.185 14.734 1.00 90.00 105 GLU A CA 1
ATOM 850 C C . GLU A 1 105 ? -24.590 -11.175 15.496 1.00 90.00 105 GLU A C 1
ATOM 852 O O . GLU A 1 105 ? -24.164 -12.198 14.952 1.00 90.00 105 GLU A O 1
ATOM 857 N N . LEU A 1 106 ? -24.377 -10.945 16.795 1.00 89.75 106 LEU A N 1
ATOM 858 C CA . LEU A 1 106 ? -23.626 -11.869 17.649 1.00 89.75 106 LEU A CA 1
ATOM 859 C C . LEU A 1 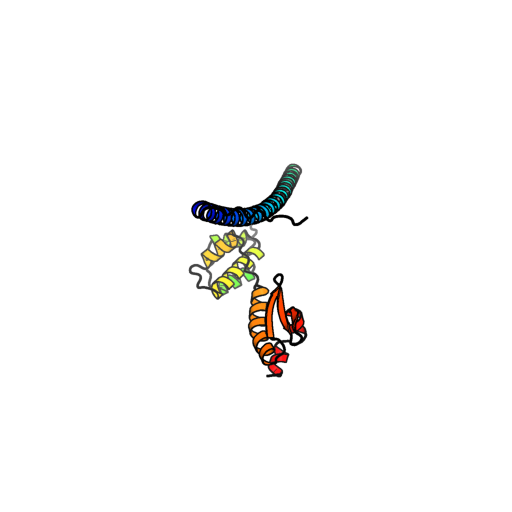106 ? -24.293 -13.247 17.736 1.00 89.75 106 LEU A C 1
ATOM 861 O O . LEU A 1 106 ? -23.602 -14.273 17.714 1.00 89.75 106 LEU A O 1
ATOM 865 N N . LYS A 1 107 ? -25.632 -13.287 17.790 1.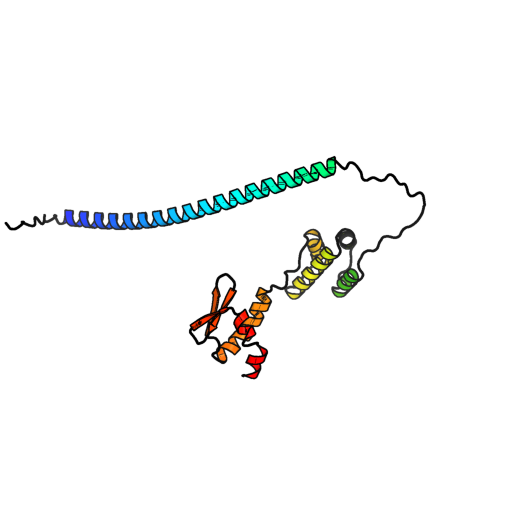00 88.12 107 LYS A N 1
ATOM 866 C CA . LYS A 1 107 ? -26.399 -14.541 17.756 1.00 88.12 107 LYS A CA 1
ATOM 867 C C . LYS A 1 107 ? -26.250 -15.251 16.414 1.00 88.12 107 LYS A C 1
ATOM 869 O O . LYS A 1 107 ? -25.976 -16.452 16.412 1.00 88.12 107 LYS A O 1
ATOM 874 N N . THR A 1 108 ? -26.359 -14.524 15.303 1.00 91.12 108 THR A N 1
ATOM 875 C CA . THR A 1 108 ? -26.156 -15.062 13.947 1.00 91.12 108 THR A CA 1
ATOM 876 C C . THR A 1 108 ? -24.770 -15.690 13.796 1.00 91.12 108 THR A C 1
ATOM 878 O O . THR A 1 108 ? -24.639 -16.810 13.301 1.00 91.12 108 THR A O 1
ATOM 881 N N . LEU A 1 109 ? -23.729 -15.034 14.318 1.00 87.31 109 LEU A N 1
ATOM 882 C CA . LEU A 1 109 ? -22.346 -15.522 14.264 1.00 87.31 109 LEU A CA 1
ATOM 883 C C . LEU A 1 109 ? -22.022 -16.624 15.292 1.00 87.31 109 LEU A C 1
ATOM 885 O O . LEU A 1 109 ? -20.900 -17.151 15.299 1.00 87.31 109 LEU A O 1
ATOM 889 N N . LYS A 1 110 ? -23.003 -17.008 16.125 1.00 87.38 110 LYS A N 1
ATOM 890 C CA . LYS A 1 110 ? -22.888 -17.967 17.238 1.00 87.38 110 LYS A CA 1
ATOM 891 C C . LYS A 1 110 ? -21.791 -17.584 18.240 1.00 87.38 110 LYS A C 1
ATOM 893 O O . LYS A 1 110 ? -21.085 -18.447 18.763 1.00 87.38 110 LYS A O 1
ATOM 898 N N . ILE A 1 111 ? -21.630 -16.288 18.504 1.00 87.31 111 ILE A N 1
ATOM 899 C CA . ILE A 1 111 ? -20.641 -15.763 19.450 1.00 87.31 111 ILE A CA 1
ATOM 900 C C . ILE A 1 111 ? -21.311 -15.598 20.810 1.00 87.31 111 ILE A C 1
ATOM 902 O O . ILE A 1 111 ? -22.273 -14.850 20.972 1.00 87.31 111 ILE A O 1
ATOM 906 N N . ARG A 1 112 ? -20.785 -16.293 21.820 1.00 85.19 112 ARG A N 1
ATOM 907 C CA . ARG A 1 112 ? -21.232 -16.107 23.200 1.00 85.19 112 ARG A CA 1
ATOM 908 C C . ARG A 1 112 ? -20.649 -14.804 23.740 1.00 85.19 112 ARG A C 1
ATOM 910 O O . ARG A 1 112 ? -19.428 -14.670 23.813 1.00 85.19 112 ARG A O 1
ATOM 917 N N . SER A 1 113 ? -21.510 -13.874 24.150 1.00 80.81 113 SER A N 1
ATOM 918 C CA . SER A 1 113 ? -21.058 -12.655 24.820 1.00 80.81 113 SER A CA 1
ATOM 919 C C . SER A 1 113 ? -20.448 -12.997 26.183 1.00 80.81 113 SER A C 1
ATOM 921 O O . SER A 1 113 ? -21.081 -13.664 27.006 1.00 80.81 113 SER A O 1
ATOM 923 N N . ASN A 1 114 ? -19.193 -12.596 26.398 1.00 88.06 114 ASN A N 1
ATOM 924 C CA . ASN A 1 114 ? -18.502 -12.707 27.682 1.00 88.06 114 ASN A CA 1
ATOM 925 C C . ASN A 1 114 ? -18.463 -11.331 28.375 1.00 88.06 114 ASN A C 1
ATOM 927 O O . ASN A 1 114 ? -18.832 -10.315 27.784 1.00 88.06 114 ASN A O 1
ATOM 931 N N . SER A 1 115 ? -18.047 -11.286 29.643 1.00 87.00 115 SER A N 1
ATOM 932 C CA . SER A 1 115 ? -18.022 -10.036 30.419 1.00 87.00 115 SER A CA 1
ATOM 933 C C . SER A 1 115 ? -17.116 -8.968 29.798 1.00 87.00 115 SER A C 1
ATOM 935 O O . SER A 1 115 ? -17.470 -7.794 29.832 1.00 87.00 115 SER A O 1
ATOM 937 N N . THR A 1 116 ? -15.985 -9.359 29.206 1.00 87.69 116 THR A N 1
ATOM 938 C CA . THR A 1 116 ? -15.055 -8.447 28.521 1.00 87.69 116 THR A CA 1
ATOM 939 C C . THR A 1 116 ? -15.677 -7.840 27.268 1.00 87.69 116 THR A C 1
ATOM 941 O O . THR A 1 116 ? -15.678 -6.626 27.116 1.00 87.69 116 THR A O 1
ATOM 944 N N . LEU A 1 117 ? -16.273 -8.665 26.407 1.00 87.75 117 LEU A N 1
ATOM 945 C CA . LEU A 1 117 ? -16.946 -8.230 25.189 1.00 87.75 117 LEU A CA 1
ATOM 946 C C . LEU A 1 117 ? -18.162 -7.359 25.513 1.00 87.75 117 LEU A C 1
ATOM 948 O O . LEU A 1 117 ? -18.358 -6.341 24.870 1.00 87.75 117 LEU A O 1
ATOM 952 N N . SER A 1 118 ? -18.935 -7.705 26.548 1.00 88.75 118 SER A N 1
ATOM 953 C CA . SER A 1 118 ? -20.061 -6.872 26.993 1.00 88.75 118 SER A CA 1
ATOM 954 C C . SER A 1 118 ? -19.589 -5.486 27.441 1.00 88.75 118 SER A C 1
ATOM 956 O O . SER A 1 118 ? -20.176 -4.490 27.043 1.00 88.75 118 SER A O 1
ATOM 958 N N . LYS A 1 119 ? -18.492 -5.412 28.210 1.00 89.00 119 LYS A N 1
ATOM 959 C CA . LYS A 1 119 ? -17.886 -4.129 28.598 1.00 89.00 119 LYS A CA 1
ATOM 960 C C . LYS A 1 119 ? -17.403 -3.340 27.383 1.00 89.00 119 LYS A C 1
ATOM 962 O O . LYS A 1 119 ? -17.665 -2.151 27.310 1.00 89.00 119 LYS A O 1
ATOM 967 N N . LEU A 1 120 ? -16.730 -3.993 26.436 1.00 88.69 120 LEU A N 1
ATOM 968 C CA . LEU A 1 120 ? -16.242 -3.348 25.215 1.00 88.69 120 LEU A CA 1
ATOM 969 C C . LEU A 1 120 ? -17.382 -2.803 24.354 1.00 88.69 120 LEU A C 1
ATOM 971 O O . LEU A 1 120 ? -17.266 -1.691 23.857 1.00 88.69 120 LEU A O 1
ATOM 975 N N . ILE A 1 121 ? -18.480 -3.547 24.220 1.00 88.88 121 ILE A N 1
ATOM 976 C CA . ILE A 1 121 ? -19.675 -3.099 23.495 1.00 88.88 121 ILE A CA 1
ATOM 977 C C . ILE A 1 121 ? -20.316 -1.898 24.196 1.00 88.88 121 ILE A C 1
ATOM 979 O O . ILE A 1 121 ? -20.696 -0.945 23.531 1.00 88.88 121 ILE A O 1
ATOM 983 N N . ASP A 1 122 ? -20.408 -1.922 25.528 1.00 87.56 122 ASP A N 1
ATOM 984 C CA . ASP A 1 122 ? -21.006 -0.826 26.297 1.00 87.56 122 ASP A CA 1
ATOM 985 C C . ASP A 1 122 ? -20.100 0.427 26.353 1.00 87.56 122 ASP A C 1
ATOM 987 O O . ASP A 1 122 ? -20.590 1.529 26.589 1.00 87.56 122 ASP A O 1
ATOM 991 N N . SER A 1 123 ? -18.779 0.271 26.189 1.00 88.81 123 SER A N 1
ATOM 992 C CA . SER A 1 123 ? -17.790 1.362 26.270 1.00 88.81 123 SER A CA 1
ATOM 993 C C . SER A 1 123 ? -17.421 2.002 24.928 1.00 88.81 123 SER A C 1
ATOM 995 O O . SER A 1 123 ? -16.832 3.079 24.941 1.00 88.81 123 SER A O 1
ATOM 997 N N . ASN A 1 124 ? -17.737 1.373 23.794 1.00 90.19 124 ASN A N 1
ATOM 998 C CA . ASN A 1 124 ? -17.409 1.884 22.458 1.00 90.19 124 ASN A CA 1
ATOM 999 C C . ASN A 1 124 ? -18.672 2.331 21.707 1.00 90.19 124 ASN A C 1
ATOM 1001 O O . ASN A 1 124 ? -19.759 1.819 21.980 1.00 90.19 124 ASN A O 1
ATOM 1005 N N . PRO A 1 125 ? -18.560 3.272 20.751 1.00 89.06 125 PRO A N 1
ATOM 1006 C CA . PRO A 1 125 ? -19.692 3.655 19.917 1.00 89.06 125 PRO A CA 1
ATOM 1007 C C . PRO A 1 125 ? -20.183 2.468 19.078 1.00 89.06 125 PRO A C 1
ATOM 1009 O O . PRO A 1 125 ? -19.403 1.608 18.663 1.00 89.06 125 PRO A O 1
ATOM 1012 N N . GLU A 1 126 ? -21.489 2.444 18.801 1.00 88.44 126 GLU A N 1
ATOM 1013 C CA . GLU A 1 126 ? -22.143 1.358 18.059 1.00 88.44 126 GLU A CA 1
ATOM 1014 C C . GLU A 1 126 ? -21.482 1.107 16.696 1.00 88.44 126 GLU A C 1
ATOM 1016 O O . GLU A 1 126 ? -21.300 -0.042 16.301 1.00 88.44 126 GLU A O 1
ATOM 1021 N N . GLU A 1 127 ? -21.064 2.171 16.012 1.00 87.94 127 GLU A N 1
ATOM 1022 C CA . GLU A 1 127 ? -20.388 2.108 14.715 1.00 87.94 127 GLU A CA 1
ATOM 1023 C C . GLU A 1 127 ? -19.090 1.291 14.760 1.00 87.94 127 GLU A C 1
ATOM 1025 O O . GLU A 1 127 ? -18.902 0.396 13.940 1.00 87.94 127 GLU A O 1
ATOM 1030 N N . VAL A 1 128 ? -18.234 1.511 15.764 1.00 89.81 128 VAL A N 1
ATOM 1031 C CA . VAL A 1 128 ? -16.974 0.761 15.929 1.00 89.81 128 VAL A CA 1
ATOM 1032 C C . VAL A 1 128 ? -17.253 -0.725 16.145 1.00 89.81 128 VAL A C 1
ATOM 1034 O O . VAL A 1 128 ? -16.587 -1.586 15.571 1.00 89.81 128 VAL A O 1
ATOM 1037 N N . VAL A 1 129 ? -18.279 -1.047 16.936 1.00 92.31 129 VAL A N 1
ATOM 1038 C CA . VAL A 1 129 ? -18.674 -2.439 17.178 1.00 92.31 129 VAL A CA 1
ATOM 1039 C C . VAL A 1 129 ? -19.232 -3.079 15.904 1.00 92.31 129 VAL A C 1
ATOM 1041 O O . VAL A 1 129 ? -18.917 -4.234 15.613 1.00 92.31 129 VAL A O 1
ATOM 1044 N N . LEU A 1 130 ? -20.031 -2.348 15.123 1.00 91.12 130 LEU A N 1
ATOM 1045 C CA . LEU A 1 130 ? -20.554 -2.824 13.842 1.00 91.12 130 LEU A CA 1
ATOM 1046 C C . LEU A 1 130 ? -19.433 -3.039 12.815 1.00 91.12 130 LEU A C 1
ATOM 1048 O O . LEU A 1 130 ? -19.426 -4.080 12.159 1.00 91.12 130 LEU A O 1
ATOM 1052 N N . ASN A 1 131 ? -18.451 -2.141 12.736 1.00 91.75 131 ASN A N 1
ATOM 1053 C CA . ASN A 1 131 ? -17.282 -2.285 11.863 1.00 91.75 131 ASN A CA 1
ATOM 1054 C C . ASN A 1 131 ? -16.436 -3.506 12.249 1.00 91.75 131 ASN A C 1
ATOM 1056 O O . ASN A 1 131 ? -16.066 -4.315 11.393 1.00 91.75 131 ASN A O 1
ATOM 1060 N N . ALA A 1 132 ? -16.230 -3.730 13.547 1.00 93.12 132 ALA A N 1
ATOM 1061 C CA . ALA A 1 132 ? -15.553 -4.922 14.046 1.00 93.12 132 ALA A CA 1
ATOM 1062 C C . ALA A 1 132 ? -16.314 -6.221 13.700 1.00 93.12 132 ALA A C 1
ATOM 1064 O O . ALA A 1 132 ? -15.701 -7.236 13.353 1.00 93.12 132 ALA A O 1
ATOM 1065 N N . ILE A 1 133 ? -17.653 -6.202 13.753 1.00 91.94 133 ILE A N 1
ATOM 1066 C CA . ILE A 1 133 ? -18.499 -7.327 13.321 1.00 91.94 133 ILE A CA 1
ATOM 1067 C C . ILE A 1 133 ? -18.372 -7.558 11.810 1.00 91.94 133 ILE A C 1
ATOM 1069 O O . ILE A 1 133 ? -18.228 -8.709 11.393 1.00 91.94 133 ILE A O 1
ATOM 1073 N N . SER A 1 134 ? -18.401 -6.502 10.994 1.00 91.12 134 SER A N 1
ATOM 1074 C CA . SER A 1 134 ? -18.220 -6.591 9.538 1.00 91.12 134 SER A CA 1
ATOM 1075 C C . SER A 1 134 ? -16.852 -7.172 9.177 1.00 91.12 134 SER A C 1
ATOM 1077 O O . SER A 1 134 ? -16.781 -8.129 8.409 1.00 91.12 134 SER A O 1
ATOM 1079 N N . SER A 1 135 ? -15.790 -6.707 9.838 1.00 91.19 135 SER A N 1
ATOM 1080 C CA . SER A 1 135 ? -14.427 -7.238 9.690 1.00 91.19 135 SER A CA 1
ATOM 1081 C C . SER A 1 135 ? -14.357 -8.735 10.010 1.00 91.19 135 SER A C 1
ATOM 1083 O O . SER A 1 135 ? -13.682 -9.514 9.339 1.00 91.19 135 SER A O 1
ATOM 1085 N N . LEU A 1 136 ? -15.085 -9.178 11.041 1.00 91.50 136 LEU A N 1
ATOM 1086 C CA . LEU A 1 136 ? -15.160 -10.593 11.394 1.00 91.50 136 LEU A CA 1
ATOM 1087 C C . LEU A 1 136 ? -15.936 -11.413 10.354 1.00 91.50 136 LEU A C 1
ATOM 1089 O O . LEU A 1 136 ? -15.544 -12.547 10.076 1.00 91.50 136 LEU A O 1
ATOM 1093 N N . LYS A 1 137 ? -17.022 -10.877 9.784 1.00 90.62 137 LYS A N 1
ATOM 1094 C CA . LYS A 1 137 ? -17.751 -11.532 8.684 1.00 90.62 137 LYS A CA 1
ATOM 1095 C C . LYS A 1 137 ? -16.842 -11.723 7.471 1.00 90.62 137 LYS A C 1
ATOM 1097 O O . LYS A 1 137 ? -16.780 -12.830 6.946 1.00 90.62 137 LYS A O 1
ATOM 1102 N N . GLU A 1 138 ? -16.091 -10.694 7.091 1.00 87.00 138 GLU A N 1
ATOM 1103 C CA . GLU A 1 138 ? -15.124 -10.750 5.990 1.00 87.00 138 GLU A CA 1
ATOM 1104 C C . GLU A 1 138 ? -14.027 -11.793 6.251 1.00 87.00 138 GLU A C 1
ATOM 1106 O O . GLU A 1 138 ? -13.766 -12.671 5.425 1.00 87.00 138 GLU A O 1
ATOM 1111 N N . ALA A 1 139 ? -13.437 -11.770 7.450 1.00 88.25 139 ALA A N 1
ATOM 1112 C CA . ALA A 1 139 ? -12.429 -12.745 7.840 1.00 88.25 139 ALA A CA 1
ATOM 1113 C C . ALA A 1 139 ? -12.967 -14.181 7.798 1.00 88.25 139 ALA A C 1
ATOM 1115 O O . ALA A 1 139 ? -12.224 -15.081 7.423 1.00 88.25 139 ALA A O 1
ATOM 1116 N N . LEU A 1 140 ? -14.238 -14.402 8.151 1.00 88.81 140 LEU A N 1
ATOM 1117 C CA . LEU A 1 140 ? -14.885 -15.715 8.061 1.00 88.81 140 LEU A CA 1
ATOM 1118 C C . LEU A 1 140 ? -15.154 -16.162 6.619 1.00 88.81 140 LEU A C 1
ATOM 1120 O O . LEU A 1 140 ? -15.135 -17.366 6.367 1.00 88.81 140 LEU A O 1
ATOM 1124 N N . SER A 1 141 ? -15.390 -15.230 5.693 1.00 84.62 141 SER A N 1
ATOM 1125 C CA . SER A 1 141 ? -15.514 -15.529 4.260 1.00 84.62 141 SER A CA 1
ATOM 1126 C C . SER A 1 141 ? -14.174 -15.940 3.648 1.00 84.62 141 SER A C 1
ATOM 1128 O O . SER A 1 141 ? -14.127 -16.857 2.832 1.00 84.62 141 SER A O 1
ATOM 1130 N N . ASN A 1 142 ? -13.081 -15.296 4.067 1.00 81.88 142 ASN A N 1
ATOM 1131 C CA . ASN A 1 142 ? -11.745 -15.544 3.521 1.00 81.88 142 ASN A CA 1
ATOM 1132 C C . ASN A 1 142 ? -11.020 -16.722 4.197 1.00 81.88 142 ASN A C 1
ATOM 1134 O O . ASN A 1 142 ? -10.225 -17.407 3.556 1.00 81.88 142 ASN A O 1
ATOM 1138 N N . GLN A 1 143 ? -11.254 -16.959 5.493 1.00 82.94 143 GLN A N 1
ATOM 1139 C CA . GLN A 1 143 ? -10.528 -17.965 6.272 1.00 82.94 143 GLN A CA 1
ATOM 1140 C C . GLN A 1 143 ? -11.307 -18.494 7.488 1.00 82.94 143 GLN A C 1
ATOM 1142 O O . GLN A 1 143 ? -12.203 -17.863 8.047 1.00 82.94 143 GLN A O 1
ATOM 1147 N N . THR A 1 144 ? -10.904 -19.659 7.997 1.00 83.81 144 THR A N 1
ATOM 1148 C CA . THR A 1 144 ? -11.428 -20.182 9.265 1.00 83.81 144 THR A CA 1
ATOM 1149 C C . THR A 1 144 ? -10.812 -19.459 10.464 1.00 83.81 144 THR A C 1
ATOM 1151 O O . THR A 1 144 ? -9.688 -19.747 10.878 1.00 83.81 144 THR A O 1
ATOM 1154 N N . VAL A 1 145 ? -11.572 -18.550 11.078 1.00 86.25 145 VAL A N 1
ATOM 1155 C CA . VAL A 1 145 ? -11.166 -17.858 12.312 1.00 86.25 145 VAL A CA 1
ATOM 1156 C C . VAL A 1 145 ? -11.277 -18.799 13.519 1.00 86.25 145 VAL A C 1
ATOM 1158 O O . VAL A 1 145 ? -12.375 -19.133 13.966 1.00 86.25 145 VAL A O 1
ATOM 1161 N N . LYS A 1 146 ? -10.129 -19.189 14.094 1.00 86.00 146 LYS A N 1
ATOM 1162 C CA . LYS A 1 146 ? -10.037 -20.117 15.243 1.00 86.00 146 LYS A CA 1
ATOM 1163 C C . LYS A 1 146 ? -10.777 -19.625 16.496 1.00 86.00 146 LYS A C 1
ATOM 1165 O O . LYS A 1 146 ? -11.377 -20.428 17.201 1.00 86.00 146 LYS A O 1
ATOM 1170 N N . ASN A 1 147 ? -10.727 -18.323 16.795 1.00 90.88 147 ASN A N 1
ATOM 1171 C CA . ASN A 1 147 ? -11.389 -17.731 17.963 1.00 90.88 147 ASN A CA 1
ATOM 1172 C C . ASN A 1 147 ? -12.130 -16.441 17.585 1.00 90.88 147 ASN A C 1
ATOM 1174 O O . ASN A 1 147 ? -11.555 -15.355 17.610 1.00 90.88 147 ASN A O 1
ATOM 1178 N N . LYS A 1 148 ? -13.424 -16.573 17.274 1.00 90.88 148 LYS A N 1
ATOM 1179 C CA . LYS A 1 148 ? -14.298 -15.461 16.868 1.00 90.88 148 LYS A CA 1
ATOM 1180 C C . LYS A 1 148 ? -14.440 -14.386 17.949 1.00 90.88 148 LYS A C 1
ATOM 1182 O O . LYS A 1 148 ? -14.404 -13.202 17.643 1.00 90.88 148 LYS A O 1
ATOM 1187 N N . THR A 1 149 ? -14.567 -14.788 19.215 1.00 90.12 149 THR A N 1
ATOM 1188 C CA . THR A 1 149 ? -14.712 -13.848 20.337 1.00 90.12 149 THR A CA 1
ATOM 1189 C C . THR A 1 149 ? -13.431 -13.050 20.554 1.00 90.12 149 THR A C 1
ATOM 1191 O O . THR A 1 149 ? -13.485 -11.836 20.703 1.00 90.12 149 THR A O 1
ATOM 1194 N N . GLY A 1 150 ? -12.275 -13.722 20.548 1.00 90.31 150 GLY A N 1
ATOM 1195 C CA . GLY A 1 150 ? -10.977 -13.059 20.688 1.00 90.31 150 GLY A CA 1
ATOM 1196 C C . GLY A 1 150 ? -10.654 -12.144 19.508 1.00 90.31 150 GLY A C 1
ATOM 1197 O O . GLY A 1 150 ? -10.085 -11.076 19.708 1.00 90.31 150 GLY A O 1
ATOM 1198 N N . PHE A 1 151 ? -11.062 -12.533 18.297 1.00 93.06 151 PHE A N 1
ATOM 1199 C CA . PHE A 1 151 ? -10.970 -11.681 17.114 1.00 93.06 151 PHE A CA 1
ATOM 1200 C C . PHE A 1 151 ? -11.796 -10.409 17.294 1.00 93.06 151 PHE A C 1
ATOM 1202 O O . PHE A 1 151 ? -11.266 -9.322 17.124 1.00 93.06 151 PHE A O 1
ATOM 1209 N N .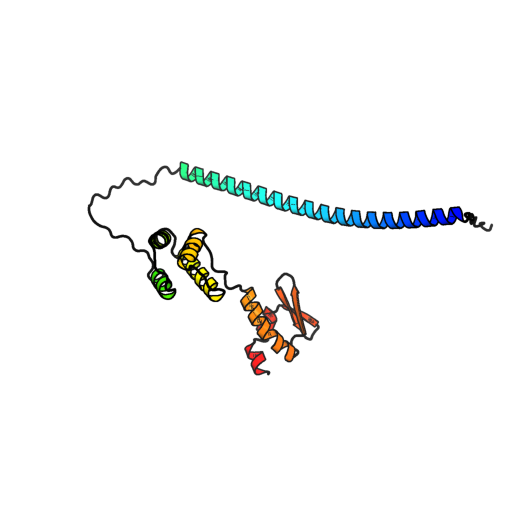 LEU A 1 152 ? -13.063 -10.537 17.700 1.00 92.88 152 LEU A N 1
ATOM 1210 C CA . LEU A 1 152 ? -13.947 -9.387 17.866 1.00 92.88 152 LEU A CA 1
ATOM 1211 C C . LEU A 1 152 ? -13.458 -8.424 18.957 1.00 92.88 152 LEU A C 1
ATOM 1213 O O . LEU A 1 152 ? -13.506 -7.218 18.763 1.00 92.88 152 LEU A O 1
ATOM 1217 N N . VAL A 1 153 ? -12.943 -8.948 20.075 1.00 93.19 153 VAL A N 1
ATOM 1218 C CA . VAL A 1 153 ? -12.325 -8.127 21.131 1.00 93.19 153 VAL A CA 1
ATOM 1219 C C . VAL A 1 153 ? -11.182 -7.290 20.561 1.00 93.19 153 VAL A C 1
ATOM 1221 O O . VAL A 1 153 ? -11.194 -6.074 20.709 1.00 93.19 153 VAL A O 1
ATOM 1224 N N . LYS A 1 154 ? -10.250 -7.922 19.837 1.00 93.25 154 LYS A N 1
ATOM 1225 C CA . LYS A 1 154 ? -9.133 -7.210 19.208 1.00 93.25 154 LYS A CA 1
ATOM 1226 C C . LYS A 1 154 ? -9.594 -6.227 18.138 1.00 93.25 154 LYS A C 1
ATOM 1228 O O . LYS A 1 154 ? -9.022 -5.150 18.038 1.00 93.25 154 LYS A O 1
ATOM 1233 N N . ALA A 1 155 ? -10.600 -6.590 17.350 1.00 93.31 155 ALA A N 1
ATOM 1234 C CA . ALA A 1 155 ? -11.141 -5.732 16.307 1.00 93.31 155 ALA A CA 1
ATOM 1235 C C . ALA A 1 155 ? -11.765 -4.458 16.896 1.00 93.31 155 ALA A C 1
ATOM 1237 O O . ALA A 1 155 ? -11.537 -3.380 16.363 1.00 93.31 155 ALA A O 1
ATOM 1238 N N . ILE A 1 156 ? -12.473 -4.561 18.028 1.00 93.56 156 ILE A N 1
ATOM 1239 C CA . ILE A 1 156 ? -13.006 -3.391 18.744 1.00 93.56 156 ILE A CA 1
ATOM 1240 C C . ILE A 1 156 ? -11.865 -2.572 19.368 1.00 93.56 156 ILE A C 1
ATOM 1242 O O . ILE A 1 156 ? -11.833 -1.362 19.203 1.00 93.56 156 ILE A O 1
ATOM 1246 N N . GLU A 1 157 ? -10.904 -3.212 20.046 1.00 92.81 157 GLU A N 1
ATOM 1247 C CA . GLU A 1 157 ? -9.773 -2.514 20.688 1.00 92.81 157 GLU A CA 1
ATOM 1248 C C . GLU A 1 157 ? -8.892 -1.745 19.694 1.00 92.81 157 GLU A C 1
ATOM 1250 O O . GLU A 1 157 ? -8.363 -0.689 20.027 1.00 92.81 157 GLU A O 1
ATOM 1255 N N . ASN A 1 158 ? -8.728 -2.275 18.481 1.00 91.25 158 ASN A N 1
ATOM 1256 C CA . ASN A 1 158 ? -7.880 -1.687 17.445 1.00 91.25 158 ASN A CA 1
ATOM 1257 C C . ASN A 1 158 ? -8.675 -0.920 16.379 1.00 91.25 158 ASN A C 1
ATOM 1259 O O . ASN A 1 158 ? -8.098 -0.577 15.351 1.00 91.25 158 ASN A O 1
ATOM 1263 N N . ASN A 1 159 ? -9.975 -0.680 16.590 1.00 89.25 159 ASN A N 1
ATOM 1264 C CA . ASN A 1 159 ? -10.854 0.006 15.637 1.00 89.25 159 ASN A CA 1
ATOM 1265 C C . ASN A 1 159 ? -10.732 -0.540 14.203 1.00 89.25 159 ASN A C 1
ATOM 1267 O O . ASN A 1 159 ? -10.550 0.218 13.252 1.00 89.25 159 ASN A O 1
ATOM 1271 N N . TRP A 1 160 ? -10.788 -1.863 14.044 1.00 91.19 160 TRP A N 1
ATOM 1272 C CA . TRP A 1 160 ? -10.733 -2.473 12.719 1.00 91.19 160 TRP A CA 1
ATOM 1273 C C . TRP A 1 160 ? -11.950 -2.062 11.901 1.00 91.19 160 TRP A C 1
ATOM 1275 O O . TRP A 1 160 ? -13.098 -2.222 12.324 1.00 91.19 160 TRP A O 1
ATOM 1285 N N . ILE A 1 161 ? -11.660 -1.546 10.717 1.00 85.31 161 ILE A N 1
ATOM 1286 C CA . ILE A 1 161 ? -12.633 -1.250 9.680 1.00 85.31 161 ILE A CA 1
ATOM 1287 C C . ILE A 1 161 ? -12.617 -2.471 8.753 1.00 85.31 161 ILE A C 1
ATOM 1289 O O . ILE A 1 161 ? -11.523 -2.986 8.485 1.00 85.31 161 ILE A O 1
ATOM 1293 N N . PRO A 1 162 ? -13.784 -2.992 8.321 1.00 82.19 162 PRO A N 1
ATOM 1294 C CA . PRO A 1 162 ? -13.798 -3.997 7.264 1.00 82.19 162 PRO A CA 1
ATOM 1295 C C . PRO A 1 162 ? -12.989 -3.450 6.093 1.00 82.19 162 PRO A C 1
ATOM 1297 O O . PRO A 1 162 ? -12.988 -2.237 5.878 1.00 82.19 162 PRO A O 1
ATOM 1300 N N . ASN A 1 163 ? -12.281 -4.306 5.359 1.00 79.12 163 ASN A N 1
ATOM 1301 C CA . ASN A 1 163 ? -11.708 -3.815 4.117 1.00 79.12 163 ASN A CA 1
ATOM 1302 C C . ASN A 1 163 ? -12.913 -3.382 3.285 1.00 79.12 163 ASN A C 1
ATOM 1304 O O . ASN A 1 163 ? -13.734 -4.238 2.950 1.00 79.12 163 ASN A O 1
ATOM 1308 N N . ASP A 1 164 ? -13.073 -2.070 3.059 1.00 60.88 164 ASP A N 1
ATOM 1309 C CA . ASP A 1 164 ? -14.080 -1.562 2.134 1.00 60.88 164 ASP A CA 1
ATOM 1310 C C . ASP A 1 164 ? -13.953 -2.435 0.901 1.00 60.88 164 ASP A C 1
ATOM 1312 O O . ASP A 1 164 ? -12.827 -2.628 0.424 1.00 60.88 164 ASP A O 1
ATOM 1316 N N . ASP A 1 165 ? -15.060 -3.075 0.506 1.00 51.44 165 ASP A N 1
ATOM 1317 C CA . ASP A 1 165 ? -15.110 -3.964 -0.644 1.00 51.44 165 ASP A CA 1
ATOM 1318 C C . ASP A 1 165 ? -14.466 -3.203 -1.791 1.00 51.44 165 ASP A C 1
ATOM 1320 O O . ASP A 1 165 ? -15.059 -2.287 -2.354 1.00 51.44 165 ASP A O 1
ATOM 1324 N N . TYR A 1 166 ? -13.192 -3.529 -2.008 1.00 49.72 166 TYR A N 1
ATOM 1325 C CA . TYR A 1 166 ? -12.247 -2.765 -2.796 1.00 49.72 166 TYR A CA 1
ATOM 1326 C C . TYR A 1 166 ? -12.966 -2.454 -4.108 1.00 49.72 166 TYR A C 1
ATOM 1328 O O . TYR A 1 166 ? -13.265 -3.395 -4.850 1.00 49.72 166 TYR A O 1
ATOM 1336 N N . GLU A 1 167 ? -13.292 -1.188 -4.389 1.00 54.38 167 GLU A N 1
ATOM 1337 C CA . GLU A 1 167 ? -13.898 -0.814 -5.676 1.00 54.38 167 GLU A CA 1
ATOM 1338 C C . GLU A 1 167 ? -13.050 -1.411 -6.813 1.00 54.38 167 GLU A C 1
ATOM 1340 O O . GLU A 1 167 ? -13.579 -2.024 -7.734 1.00 54.38 167 GLU A O 1
ATOM 1345 N N . GLU A 1 168 ? -11.724 -1.453 -6.626 1.00 56.66 168 GLU A N 1
ATOM 1346 C CA . GLU A 1 168 ? -10.771 -2.114 -7.521 1.00 56.66 168 GLU A CA 1
ATOM 1347 C C . GLU A 1 168 ? -10.991 -3.635 -7.689 1.00 56.66 168 GLU A C 1
ATOM 1349 O O . GLU A 1 168 ? -10.720 -4.171 -8.759 1.00 56.66 168 GLU A O 1
ATOM 1354 N N . LYS A 1 169 ? -11.457 -4.370 -6.668 1.00 61.19 169 LYS A N 1
ATOM 1355 C CA . LYS A 1 169 ? -11.709 -5.823 -6.753 1.00 61.19 169 LYS A CA 1
ATOM 1356 C C . LYS A 1 169 ? -13.019 -6.112 -7.481 1.00 61.19 169 LYS A C 1
ATOM 1358 O O . LYS A 1 169 ? -13.058 -7.035 -8.293 1.00 61.19 169 LYS A O 1
ATOM 1363 N N . LEU A 1 170 ? -14.059 -5.310 -7.240 1.00 62.28 170 LEU A N 1
ATOM 1364 C CA . LEU A 1 170 ? -15.310 -5.383 -8.001 1.00 62.28 170 LEU A CA 1
ATOM 1365 C C . LEU A 1 170 ? -15.093 -4.977 -9.463 1.00 62.28 170 LEU A C 1
ATOM 1367 O O . LEU A 1 170 ? -15.564 -5.679 -10.360 1.00 62.28 170 LEU A O 1
ATOM 1371 N N . GLU A 1 171 ? -14.330 -3.911 -9.713 1.00 73.50 171 GLU A N 1
ATOM 1372 C CA . GLU A 1 171 ? -13.928 -3.492 -11.058 1.00 73.50 171 GLU A CA 1
ATOM 1373 C C . GLU A 1 171 ? -13.109 -4.568 -11.767 1.00 73.50 171 GLU A C 1
ATOM 1375 O O . GLU A 1 171 ? -13.372 -4.861 -12.933 1.00 73.50 171 GLU A O 1
ATOM 1380 N N . LEU A 1 172 ? -12.160 -5.205 -11.074 1.00 79.50 172 LEU A N 1
ATOM 1381 C CA . LEU A 1 172 ? -11.323 -6.251 -11.656 1.00 79.50 172 LEU A CA 1
ATOM 1382 C C . LEU A 1 172 ? -12.125 -7.521 -11.963 1.00 79.50 172 LEU A C 1
ATOM 1384 O O . LEU A 1 172 ? -11.980 -8.089 -13.045 1.00 79.50 172 LEU A O 1
ATOM 1388 N N . ASP A 1 173 ? -13.004 -7.957 -11.059 1.00 81.50 173 ASP A N 1
ATOM 1389 C CA . ASP A 1 173 ? -13.877 -9.114 -11.287 1.00 81.50 173 ASP A CA 1
ATOM 1390 C C . ASP A 1 173 ? -14.885 -8.855 -12.416 1.00 81.50 173 ASP A C 1
ATOM 1392 O O . ASP A 1 173 ? -15.192 -9.757 -13.204 1.00 81.50 173 ASP A O 1
ATOM 1396 N N . PHE A 1 174 ? -15.391 -7.625 -12.522 1.00 86.62 174 PHE A N 1
ATOM 1397 C CA . PHE A 1 174 ? -16.266 -7.208 -13.612 1.00 86.62 174 PHE A CA 1
ATOM 1398 C C . PHE A 1 174 ? -15.507 -7.140 -14.944 1.00 86.62 174 PHE A C 1
ATOM 1400 O O . PHE A 1 174 ? -15.950 -7.724 -15.935 1.00 86.62 174 PHE A O 1
ATOM 1407 N N . PHE A 1 175 ? -14.325 -6.521 -14.957 1.00 90.00 175 PHE A N 1
ATOM 1408 C CA . PHE A 1 175 ? -13.433 -6.460 -16.112 1.00 90.00 175 PHE A CA 1
ATOM 1409 C C . PHE A 1 175 ? -13.059 -7.855 -16.620 1.00 90.00 175 PHE A C 1
ATOM 1411 O O . PHE A 1 175 ? -13.170 -8.122 -17.814 1.00 90.00 175 PHE A O 1
ATOM 1418 N N . ASN A 1 176 ? -12.705 -8.778 -15.723 1.00 89.81 176 ASN A N 1
ATOM 1419 C CA . ASN A 1 176 ? -12.350 -10.155 -16.073 1.00 89.81 176 ASN A CA 1
ATOM 1420 C C . ASN A 1 176 ? -13.495 -10.914 -16.763 1.00 89.81 176 ASN A C 1
ATOM 1422 O O . ASN A 1 176 ? -13.240 -11.820 -17.554 1.00 89.81 176 ASN A O 1
ATOM 1426 N N . LYS A 1 177 ? -14.755 -10.554 -16.489 1.00 90.62 177 LYS A N 1
ATOM 1427 C CA . LYS A 1 177 ? -15.928 -11.112 -17.184 1.00 90.62 177 LYS A CA 1
ATOM 1428 C C . LYS A 1 177 ? -16.216 -10.393 -18.500 1.00 90.62 177 LYS A C 1
ATOM 1430 O O . LYS A 1 177 ? -16.642 -11.027 -19.460 1.00 90.62 177 LYS A O 1
ATOM 1435 N N . TRP A 1 178 ? -16.010 -9.081 -18.534 1.00 93.50 178 TRP A N 1
ATOM 1436 C CA . TRP A 1 178 ? -16.321 -8.225 -19.674 1.00 93.50 178 TRP A CA 1
ATOM 1437 C C . TRP A 1 178 ? -15.303 -8.347 -20.810 1.00 93.50 178 TRP A C 1
ATOM 1439 O O . TRP A 1 178 ? -15.681 -8.537 -21.965 1.00 93.50 178 TRP A O 1
ATOM 1449 N N . PHE A 1 179 ? -14.013 -8.287 -20.485 1.00 92.56 179 PHE A N 1
ATOM 1450 C CA . PHE A 1 179 ? -12.928 -8.203 -21.460 1.00 92.56 179 PHE A CA 1
ATOM 1451 C C . PHE A 1 179 ? -12.874 -9.394 -22.423 1.00 92.56 179 PHE A C 1
ATOM 1453 O O . PHE A 1 179 ? -12.747 -9.156 -23.622 1.00 92.56 179 PHE A O 1
ATOM 1460 N N . PRO A 1 180 ? -13.030 -10.661 -21.984 1.00 92.75 180 PRO A N 1
ATOM 1461 C CA . PRO A 1 180 ? -13.048 -11.789 -22.913 1.00 92.75 180 PRO A CA 1
ATOM 1462 C C . PRO A 1 180 ? -14.190 -11.703 -23.931 1.00 92.75 180 PRO A C 1
ATOM 1464 O O . PRO A 1 180 ? -13.978 -12.000 -25.104 1.00 92.75 180 PRO A O 1
ATOM 1467 N N . LEU A 1 181 ? -15.378 -11.257 -23.502 1.00 92.38 181 LEU A N 1
ATOM 1468 C CA . LEU A 1 181 ? -16.539 -11.095 -24.381 1.00 92.38 181 LEU A CA 1
ATOM 1469 C C . LEU A 1 181 ? -16.296 -9.968 -25.389 1.00 92.38 181 LEU A C 1
ATOM 1471 O O . LEU A 1 181 ? -16.430 -10.178 -26.593 1.00 92.38 181 LEU A O 1
ATOM 1475 N N . ALA A 1 182 ? -15.851 -8.805 -24.913 1.00 90.56 182 ALA A N 1
ATOM 1476 C CA . ALA A 1 182 ? -15.543 -7.661 -25.766 1.00 90.56 182 ALA A CA 1
ATOM 1477 C C . ALA A 1 182 ? -14.418 -7.973 -26.773 1.00 90.56 182 ALA A C 1
ATOM 1479 O O . ALA A 1 182 ? -14.505 -7.588 -27.938 1.00 90.56 182 ALA A O 1
ATOM 1480 N N . ASN A 1 183 ? -13.393 -8.721 -26.355 1.00 92.31 183 ASN A N 1
ATOM 1481 C CA . ASN A 1 183 ? -12.299 -9.158 -27.224 1.00 92.31 183 ASN A CA 1
ATOM 1482 C C . ASN A 1 183 ? -12.774 -10.174 -28.271 1.00 92.31 183 ASN A C 1
ATOM 1484 O O . ASN A 1 183 ? -12.440 -10.058 -29.446 1.00 92.31 183 ASN A O 1
ATOM 1488 N N . SER A 1 184 ? -13.628 -11.128 -27.881 1.00 89.88 184 SER A N 1
ATOM 1489 C CA . SER A 1 184 ? -14.204 -12.097 -28.825 1.00 89.88 184 SER A CA 1
ATOM 1490 C C . SER A 1 184 ? -15.054 -11.444 -29.922 1.00 89.88 184 SER A C 1
ATOM 1492 O O . SER A 1 184 ? -15.123 -11.959 -31.034 1.00 89.88 184 SER A O 1
ATOM 1494 N N . GLN A 1 185 ? -15.645 -10.283 -29.629 1.00 88.19 185 GLN A N 1
ATOM 1495 C CA . GLN A 1 185 ? -16.429 -9.485 -30.575 1.00 88.19 185 GLN A CA 1
ATOM 1496 C C . GLN A 1 185 ? -15.580 -8.474 -31.358 1.00 88.19 185 GLN A C 1
ATOM 1498 O O . GLN A 1 185 ? -16.115 -7.721 -32.168 1.00 88.19 185 GLN A O 1
ATOM 1503 N N . GLY A 1 186 ? -14.263 -8.439 -31.126 1.00 89.06 186 GLY A N 1
ATOM 1504 C CA . GLY A 1 186 ? -13.349 -7.510 -31.784 1.00 89.06 186 GLY A CA 1
ATOM 1505 C C . GLY A 1 186 ? -13.531 -6.050 -31.364 1.00 89.06 186 GLY A C 1
ATOM 1506 O O . GLY A 1 186 ? -13.084 -5.169 -32.086 1.00 89.06 186 GLY A O 1
ATOM 1507 N N . LEU A 1 187 ? -14.180 -5.779 -30.225 1.00 89.94 187 LEU A N 1
ATOM 1508 C CA . LEU A 1 187 ? -14.392 -4.421 -29.701 1.00 89.94 187 LEU A CA 1
ATOM 1509 C C . LEU A 1 187 ? -13.179 -3.894 -28.928 1.00 89.94 187 LEU A C 1
ATOM 1511 O O . LEU A 1 187 ? -12.998 -2.685 -28.802 1.00 89.94 187 LEU A O 1
ATOM 1515 N N . VAL A 1 188 ? -12.356 -4.794 -28.394 1.00 93.00 188 VAL A N 1
ATOM 1516 C CA . VAL A 1 188 ? -11.093 -4.470 -27.724 1.00 93.00 188 VAL A CA 1
ATOM 1517 C C . VAL A 1 188 ? -10.044 -5.511 -28.075 1.00 93.00 188 VAL A C 1
ATOM 1519 O O . VAL A 1 188 ? -10.382 -6.662 -28.316 1.00 93.00 188 VAL A O 1
ATOM 1522 N N . SER A 1 189 ? -8.772 -5.125 -28.087 1.00 91.94 189 SER A N 1
ATOM 1523 C CA . SER A 1 189 ? -7.666 -6.029 -28.448 1.00 91.94 189 SER A CA 1
ATOM 1524 C C . SER A 1 189 ? -6.648 -6.232 -27.325 1.00 91.94 189 SER A C 1
ATOM 1526 O O . SER A 1 189 ? -6.038 -7.296 -27.213 1.00 91.94 189 SER A O 1
ATOM 1528 N N . ALA A 1 190 ? -6.473 -5.232 -26.462 1.00 93.31 190 ALA A N 1
ATOM 1529 C CA . ALA A 1 190 ? -5.518 -5.256 -25.360 1.00 93.31 190 ALA A CA 1
ATOM 1530 C C . ALA A 1 190 ? -6.012 -4.411 -24.178 1.00 93.31 190 ALA A C 1
ATOM 1532 O O . ALA A 1 190 ? -6.929 -3.603 -24.315 1.00 93.31 190 ALA A O 1
ATOM 1533 N N . SER A 1 191 ? -5.378 -4.575 -23.017 1.00 92.81 191 SER A N 1
ATOM 1534 C CA . SER A 1 191 ? -5.638 -3.774 -21.816 1.00 92.81 191 SER A CA 1
ATOM 1535 C C . SER A 1 191 ? -4.346 -3.416 -21.092 1.00 92.81 191 SER A C 1
ATOM 1537 O O . SER A 1 191 ? -3.414 -4.220 -21.065 1.00 92.81 191 SER A O 1
ATOM 1539 N N . THR A 1 192 ? -4.299 -2.243 -20.466 1.00 93.88 192 THR A N 1
ATOM 1540 C CA . THR A 1 192 ? -3.166 -1.784 -19.650 1.00 93.88 192 THR A CA 1
ATOM 1541 C C . THR A 1 192 ? -3.641 -0.861 -18.522 1.00 93.88 192 THR A C 1
ATOM 1543 O O . THR A 1 192 ? -4.755 -0.346 -18.576 1.00 93.88 192 THR A O 1
ATOM 1546 N N . LYS A 1 193 ? -2.812 -0.632 -17.497 1.00 91.38 193 LYS A N 1
ATOM 1547 C CA . LYS A 1 193 ? -3.059 0.393 -16.468 1.00 91.38 193 LYS A CA 1
ATOM 1548 C C . LYS A 1 193 ? -2.180 1.616 -16.755 1.00 91.38 193 LYS A C 1
ATOM 1550 O O . LYS A 1 193 ? -0.957 1.490 -16.784 1.00 91.38 193 LYS A O 1
ATOM 1555 N N . LEU A 1 194 ? -2.799 2.781 -16.951 1.00 86.75 194 LEU A N 1
ATOM 1556 C CA . LEU A 1 194 ? -2.132 4.083 -17.100 1.00 86.75 194 LEU A CA 1
ATOM 1557 C C . LEU A 1 194 ? -2.586 4.979 -15.949 1.00 86.75 194 LEU A C 1
ATOM 1559 O O . LEU A 1 194 ? -3.785 5.115 -15.727 1.00 86.75 194 LEU A O 1
ATOM 1563 N N . ASP A 1 195 ? -1.637 5.529 -15.189 1.00 84.88 195 ASP A N 1
ATOM 1564 C CA . ASP A 1 195 ? -1.905 6.397 -14.030 1.00 84.88 195 ASP A CA 1
ATOM 1565 C C . ASP A 1 195 ? -2.886 5.798 -13.000 1.00 84.88 195 ASP A C 1
ATOM 1567 O O . ASP A 1 195 ? -3.677 6.497 -12.377 1.00 84.88 195 ASP A O 1
ATOM 1571 N N . GLY A 1 196 ? -2.844 4.472 -12.827 1.00 82.06 196 GLY A N 1
ATOM 1572 C CA . GLY A 1 196 ? -3.731 3.735 -11.919 1.00 82.06 196 GLY A CA 1
ATOM 1573 C C . GLY A 1 196 ? -5.107 3.395 -12.500 1.00 82.06 196 GLY A C 1
ATOM 1574 O O . GLY A 1 196 ? -5.801 2.562 -11.927 1.00 82.06 196 GLY A O 1
ATOM 1575 N N . VAL A 1 197 ? -5.466 3.938 -13.666 1.00 86.88 197 VAL A N 1
ATOM 1576 C CA . VAL A 1 197 ? -6.757 3.710 -14.327 1.00 86.88 197 VAL A CA 1
ATOM 1577 C C . VAL A 1 197 ? -6.629 2.641 -15.411 1.00 86.88 197 VAL A C 1
ATOM 1579 O O . VAL A 1 197 ? -5.713 2.657 -16.245 1.00 86.88 197 VAL A O 1
ATOM 1582 N N . LEU A 1 198 ? -7.570 1.698 -15.428 1.00 89.81 198 LEU A N 1
ATOM 1583 C CA . LEU A 1 198 ? -7.615 0.632 -16.423 1.00 89.81 198 LEU A CA 1
ATOM 1584 C C . LEU A 1 198 ? -8.049 1.181 -17.789 1.00 89.81 198 LEU A C 1
ATOM 1586 O O . LEU A 1 198 ? -9.102 1.801 -17.919 1.00 89.81 198 LEU A O 1
ATOM 1590 N N . HIS A 1 199 ? -7.238 0.933 -18.812 1.00 93.25 199 HIS A N 1
ATOM 1591 C CA . HIS A 1 199 ? -7.487 1.314 -20.198 1.00 93.25 199 HIS A CA 1
ATOM 1592 C C . HIS A 1 199 ? -7.558 0.074 -21.087 1.00 93.25 199 HIS A C 1
ATOM 1594 O O . HIS A 1 199 ? -6.867 -0.923 -20.855 1.00 93.25 199 HIS A O 1
ATOM 1600 N N . VAL A 1 200 ? -8.363 0.158 -22.140 1.00 93.69 200 VAL A N 1
ATOM 1601 C CA . VAL A 1 200 ? -8.500 -0.869 -23.174 1.00 93.69 200 VAL A CA 1
ATOM 1602 C C . VAL A 1 200 ? -8.211 -0.274 -24.547 1.00 93.69 200 VAL A C 1
ATOM 1604 O O . VAL A 1 200 ? -8.501 0.894 -24.800 1.00 93.69 200 VAL A O 1
ATOM 1607 N N . LEU A 1 201 ? -7.601 -1.073 -25.416 1.00 94.75 201 LEU A N 1
ATOM 1608 C CA . LEU A 1 201 ? -7.257 -0.687 -26.779 1.00 94.75 201 LEU A CA 1
ATOM 1609 C C . LEU A 1 201 ? -8.436 -1.001 -27.697 1.00 94.75 201 LEU A C 1
ATOM 1611 O O . LEU A 1 201 ? -8.802 -2.173 -27.839 1.00 94.75 201 LEU A O 1
ATOM 1615 N N . ASN A 1 202 ? -9.018 0.030 -28.303 1.00 92.50 202 ASN A N 1
ATOM 1616 C CA . ASN A 1 202 ? -10.098 -0.120 -29.275 1.00 92.50 202 ASN A CA 1
ATOM 1617 C C . ASN A 1 202 ? -9.555 -0.602 -30.648 1.00 92.50 202 ASN A C 1
ATOM 1619 O O . ASN A 1 202 ? -8.337 -0.700 -30.839 1.00 92.50 202 ASN A O 1
ATOM 1623 N N . PRO A 1 203 ? -10.429 -0.900 -31.627 1.00 90.38 203 PRO A N 1
ATOM 1624 C CA . PRO A 1 203 ? -10.010 -1.337 -32.961 1.00 90.38 203 PRO A CA 1
ATOM 1625 C C . PRO A 1 203 ? -9.299 -0.240 -33.764 1.00 90.38 203 PRO A C 1
ATOM 1627 O O . PRO A 1 203 ? -8.491 -0.550 -34.636 1.00 90.38 203 PRO A O 1
ATOM 1630 N N . ASP A 1 204 ? -9.566 1.029 -33.444 1.00 90.06 204 ASP A N 1
ATOM 1631 C CA . ASP A 1 204 ? -8.933 2.194 -34.071 1.00 90.06 204 ASP A CA 1
ATOM 1632 C C . ASP A 1 204 ? -7.496 2.445 -33.563 1.00 90.06 204 ASP A C 1
ATOM 1634 O O . ASP A 1 204 ? -6.786 3.300 -34.091 1.00 90.06 204 ASP A O 1
ATOM 1638 N N . GLY A 1 205 ? -7.037 1.683 -32.562 1.00 90.25 205 GLY A N 1
ATOM 1639 C CA . GLY A 1 205 ? -5.698 1.790 -31.975 1.00 90.25 205 GLY A CA 1
ATOM 1640 C C . GLY A 1 205 ? -5.564 2.846 -30.870 1.00 90.25 205 GLY A C 1
ATOM 1641 O O . GLY A 1 205 ? -4.447 3.170 -30.463 1.00 90.25 205 GLY A O 1
ATOM 1642 N N . GLU A 1 206 ? -6.676 3.368 -30.361 1.00 93.19 206 GLU A N 1
ATOM 1643 C CA . GLU A 1 206 ? -6.741 4.328 -29.262 1.00 93.19 206 GLU A CA 1
ATOM 1644 C C . GLU A 1 206 ? -6.950 3.639 -27.905 1.00 93.19 206 GLU A C 1
ATOM 1646 O O . GLU A 1 206 ? -7.732 2.693 -27.758 1.00 93.19 206 GLU A O 1
ATOM 1651 N N . TRP A 1 207 ? -6.261 4.145 -26.879 1.00 93.12 207 TRP A N 1
ATOM 1652 C CA . TRP A 1 207 ? -6.431 3.700 -25.497 1.00 93.12 207 TRP A CA 1
ATOM 1653 C C . TRP A 1 207 ? -7.570 4.467 -24.832 1.00 93.12 207 TRP A C 1
ATOM 1655 O O . TRP A 1 207 ? -7.464 5.668 -24.586 1.00 93.12 207 TRP A O 1
ATOM 1665 N N . ILE A 1 208 ? -8.645 3.760 -24.497 1.00 92.25 208 ILE A N 1
ATOM 1666 C CA . ILE A 1 208 ? -9.845 4.337 -23.891 1.00 92.25 208 ILE A CA 1
ATOM 1667 C C . ILE A 1 208 ? -9.975 3.824 -22.449 1.00 92.25 208 ILE A C 1
ATOM 1669 O O . ILE A 1 208 ? -9.800 2.625 -22.218 1.00 92.25 208 ILE A O 1
ATOM 1673 N N . PRO A 1 209 ? -10.293 4.689 -21.466 1.00 93.06 209 PRO A N 1
ATOM 1674 C CA . PRO A 1 209 ? -10.600 4.255 -20.106 1.00 93.06 209 PRO A CA 1
ATOM 1675 C C . PRO A 1 209 ? -11.720 3.211 -20.081 1.00 93.06 209 PRO A C 1
ATOM 1677 O O . PRO A 1 209 ? -12.739 3.366 -20.763 1.00 93.06 209 PRO A O 1
ATOM 1680 N N . PHE A 1 210 ? -11.556 2.175 -19.262 1.00 90.81 210 PHE A N 1
ATOM 1681 C CA . PHE A 1 210 ? -12.506 1.070 -19.140 1.00 90.81 210 PHE A CA 1
ATOM 1682 C C . PHE A 1 210 ? -13.930 1.555 -18.830 1.00 90.81 210 PHE A C 1
ATOM 1684 O O . PHE A 1 210 ? -14.876 1.116 -19.481 1.00 90.81 210 PHE A O 1
ATOM 1691 N N . GLU A 1 211 ? -14.074 2.542 -17.941 1.00 89.50 211 GLU A N 1
ATOM 1692 C CA . GLU A 1 211 ? -15.354 3.173 -17.583 1.00 89.50 211 GLU A CA 1
ATOM 1693 C C . GLU A 1 211 ? -16.142 3.706 -18.794 1.00 89.50 211 GLU A C 1
ATOM 1695 O O . GLU A 1 211 ? -17.368 3.576 -18.884 1.00 89.50 211 GLU A O 1
ATOM 1700 N N . LYS A 1 212 ? -15.447 4.285 -19.779 1.00 89.50 212 LYS A N 1
ATOM 1701 C CA . LYS A 1 212 ? -16.100 4.792 -20.992 1.00 89.50 212 LYS A CA 1
ATOM 1702 C C . LYS A 1 212 ? -16.584 3.650 -21.879 1.00 89.50 212 LYS A C 1
ATOM 1704 O O . LYS A 1 212 ? -17.666 3.741 -22.454 1.00 89.50 212 LYS A O 1
ATOM 1709 N N . MET A 1 213 ? -15.812 2.569 -21.960 1.00 87.94 213 MET A N 1
ATOM 1710 C CA . MET A 1 213 ? -16.156 1.411 -22.784 1.00 87.94 213 MET A CA 1
ATOM 1711 C C . MET A 1 213 ? -17.316 0.603 -22.209 1.00 87.94 213 MET A C 1
ATOM 1713 O O . MET A 1 213 ? -18.182 0.187 -22.973 1.00 87.94 213 MET A O 1
ATOM 1717 N N . ILE A 1 214 ? -17.412 0.447 -20.886 1.00 89.56 214 ILE A N 1
ATOM 1718 C CA . ILE A 1 214 ? -18.567 -0.223 -20.259 1.00 89.56 214 ILE A CA 1
ATOM 1719 C C . ILE A 1 214 ? -19.862 0.576 -20.411 1.00 89.56 214 ILE A C 1
ATOM 1721 O O . ILE A 1 214 ? -20.938 -0.013 -20.460 1.00 89.56 214 ILE A O 1
ATOM 1725 N N . THR A 1 215 ? -19.763 1.905 -20.517 1.00 87.81 215 THR A N 1
ATOM 1726 C CA . THR A 1 215 ? -20.923 2.773 -20.760 1.00 87.81 215 THR A CA 1
ATOM 1727 C C . THR A 1 215 ? -21.474 2.563 -22.171 1.00 87.81 215 THR A C 1
ATOM 1729 O O . THR A 1 215 ? -22.685 2.590 -22.373 1.00 87.81 215 THR A O 1
ATOM 1732 N N . GLN A 1 216 ? -20.594 2.331 -23.148 1.00 86.31 216 GLN A N 1
ATOM 1733 C CA . GLN A 1 216 ? -20.985 2.077 -24.538 1.00 86.31 216 GLN A CA 1
ATOM 1734 C C . GLN A 1 216 ? -21.401 0.621 -24.771 1.00 86.31 216 GLN A C 1
ATOM 1736 O O . GLN A 1 216 ? -22.360 0.359 -25.492 1.00 86.31 216 GLN A O 1
ATOM 1741 N N . TYR A 1 217 ? -20.706 -0.320 -24.134 1.00 86.81 217 TYR A N 1
ATOM 1742 C CA . TYR A 1 217 ? -20.909 -1.755 -24.296 1.00 86.81 217 TYR A CA 1
ATOM 1743 C C . TYR A 1 217 ? -21.015 -2.424 -22.924 1.00 86.81 217 TYR A C 1
ATOM 1745 O O . TYR A 1 217 ? -20.049 -3.027 -22.456 1.00 86.81 217 TYR A O 1
ATOM 1753 N N . PRO A 1 218 ? -22.162 -2.333 -22.236 1.00 88.50 218 PRO A N 1
ATOM 1754 C CA . PRO A 1 218 ? -22.336 -2.995 -20.951 1.00 88.50 218 PRO A CA 1
ATOM 1755 C C . PRO A 1 218 ? -22.310 -4.523 -21.109 1.00 88.50 218 PRO A C 1
ATOM 1757 O O . PRO A 1 218 ? -22.614 -5.068 -22.172 1.00 88.50 218 PRO A O 1
ATOM 1760 N N . LEU A 1 219 ? -21.980 -5.233 -20.026 1.00 86.81 219 LEU A N 1
ATOM 1761 C CA . LEU A 1 219 ? -21.837 -6.697 -20.017 1.00 86.81 219 LEU A CA 1
ATOM 1762 C C . LEU A 1 219 ? -23.066 -7.427 -20.595 1.00 86.81 219 LEU A C 1
ATOM 1764 O O . LEU A 1 219 ? -22.923 -8.425 -21.298 1.00 86.81 219 LEU A O 1
ATOM 1768 N N . ASP A 1 220 ? -24.268 -6.928 -20.308 1.00 86.88 220 ASP A N 1
ATOM 1769 C CA . ASP A 1 220 ? -25.519 -7.534 -20.773 1.00 86.88 220 ASP A CA 1
ATOM 1770 C C . ASP A 1 220 ? -25.714 -7.384 -22.286 1.00 86.88 220 ASP A C 1
ATOM 1772 O O . ASP A 1 220 ? -26.195 -8.312 -22.938 1.00 86.88 220 ASP A O 1
ATOM 1776 N N . ALA A 1 221 ? -25.262 -6.266 -22.863 1.00 86.00 221 ALA A N 1
ATOM 1777 C CA . ALA A 1 221 ? -25.275 -6.066 -24.309 1.00 86.00 221 ALA A CA 1
ATOM 1778 C C . ALA A 1 221 ? -24.320 -7.048 -25.000 1.00 86.00 221 ALA A C 1
ATOM 1780 O O . ALA A 1 221 ? -24.714 -7.717 -25.953 1.00 86.00 221 ALA A O 1
ATOM 1781 N N . LEU A 1 222 ? -23.109 -7.235 -24.464 1.00 85.62 222 LEU A N 1
ATOM 1782 C CA . LEU A 1 222 ? -22.142 -8.187 -25.021 1.00 85.62 222 LEU A CA 1
ATOM 1783 C C . LEU A 1 222 ? -22.658 -9.630 -24.979 1.00 85.62 222 LEU A C 1
ATOM 1785 O O . LEU A 1 222 ? -22.516 -10.363 -25.956 1.00 85.62 222 LEU A O 1
ATOM 1789 N N . LYS A 1 223 ? -23.320 -10.036 -23.889 1.00 83.94 223 LYS A N 1
ATOM 1790 C CA . LYS A 1 223 ? -23.940 -11.369 -23.792 1.00 83.94 223 LYS A CA 1
ATOM 1791 C C . LYS A 1 223 ? -25.038 -11.595 -24.826 1.00 83.94 223 LYS A C 1
ATOM 1793 O O . LYS A 1 223 ? -25.217 -12.723 -25.256 1.00 83.94 223 LYS A O 1
ATOM 1798 N N . SER A 1 224 ? -25.767 -10.548 -25.212 1.00 79.12 224 SER A N 1
ATOM 1799 C CA . SER A 1 224 ? -26.820 -10.648 -26.231 1.00 79.12 224 SER A CA 1
ATOM 1800 C C . SER A 1 224 ? -26.292 -10.752 -27.668 1.00 79.12 224 SER A C 1
ATOM 1802 O O . SER A 1 224 ? -27.045 -11.109 -28.568 1.00 79.12 224 SER A O 1
ATOM 1804 N N . MET A 1 225 ? -25.009 -10.441 -27.878 1.00 69.56 225 MET A N 1
ATOM 1805 C CA . MET A 1 225 ? -24.330 -10.488 -29.179 1.00 69.56 225 MET A CA 1
ATOM 1806 C C . MET A 1 225 ? -23.527 -11.783 -29.394 1.00 69.56 225 MET A C 1
ATOM 1808 O O . MET A 1 225 ? -22.926 -11.948 -30.454 1.00 69.56 225 MET A O 1
ATOM 1812 N N . THR A 1 226 ? -23.491 -12.669 -28.392 1.00 57.44 226 THR A N 1
ATOM 1813 C CA . THR A 1 226 ? -22.828 -13.985 -28.447 1.00 57.44 226 THR A CA 1
ATOM 1814 C C . THR A 1 226 ? -23.859 -15.067 -28.738 1.00 57.44 226 THR A C 1
ATOM 1816 O O . THR A 1 226 ? -23.554 -15.965 -29.550 1.00 57.44 226 THR A O 1
#